Protein AF-A0A7S0C0P1-F1 (afdb_monomer_lite)

Secondary structure (DSSP, 8-state):
--HHHHHHHHHHHHHH-GGGSHHHHHHHHHHHT-HHHHHHHHHHHHHHHHHHHSS--SHHHHHHHHHHHHHHHHHHHH----------------PPPPSS-HHHHHHHHHHHHHHHHHHTT-HHHHHHHHHHHHHHH-S------S-TT--------TT-HHHHHHHHHHHHHHHTT-HHHHHHHHHHHHHHHTTS-S-SGGGGHHHHHHHHTT-S--S-----------------HHHHHHHHHHHHHHTS-HHHHHHHHHHTT--S-S-HHHHHHHHHHHHHHHHHHTT-

Structure (mmCIF, N/CA/C/O backbone):
data_AF-A0A7S0C0P1-F1
#
_entry.id   AF-A0A7S0C0P1-F1
#
loop_
_atom_site.group_PDB
_atom_site.id
_atom_site.type_symbol
_atom_site.label_atom_id
_atom_site.label_alt_id
_atom_site.label_comp_id
_atom_site.label_asym_id
_atom_site.label_entity_id
_atom_site.label_seq_id
_atom_site.pdbx_PDB_ins_code
_atom_site.Cartn_x
_atom_site.Cartn_y
_atom_site.Cartn_z
_atom_site.occupancy
_atom_site.B_iso_or_equiv
_atom_site.auth_seq_id
_atom_site.auth_comp_id
_atom_site.auth_asym_id
_atom_site.auth_atom_id
_atom_site.pdbx_PDB_model_num
ATOM 1 N N . MET A 1 1 ? -0.011 -8.291 -20.572 1.00 55.69 1 MET A N 1
ATOM 2 C CA . MET A 1 1 ? 0.508 -9.605 -20.145 1.00 55.69 1 MET A CA 1
ATOM 3 C C . MET A 1 1 ? -0.587 -10.267 -19.335 1.00 55.69 1 MET A C 1
ATOM 5 O O . MET A 1 1 ? -1.176 -9.580 -18.507 1.00 55.69 1 MET A O 1
ATOM 9 N N . ASP A 1 2 ? -0.927 -11.518 -19.630 1.00 79.38 2 ASP A N 1
ATOM 10 C CA . ASP A 1 2 ? -1.915 -12.266 -18.847 1.00 79.38 2 ASP A CA 1
ATOM 11 C C . ASP A 1 2 ? -1.316 -12.607 -17.471 1.00 79.38 2 ASP A C 1
ATOM 13 O O . ASP A 1 2 ? -0.152 -12.999 -17.372 1.00 79.38 2 ASP A O 1
ATOM 17 N N . ILE A 1 3 ? -2.087 -12.436 -16.396 1.00 77.56 3 ILE A N 1
ATOM 18 C CA . ILE A 1 3 ? -1.641 -12.751 -15.034 1.00 77.56 3 ILE A CA 1
ATOM 19 C C . ILE A 1 3 ? -1.367 -14.248 -14.854 1.00 77.56 3 ILE A C 1
ATOM 21 O O . ILE A 1 3 ? -0.523 -14.632 -14.042 1.00 77.56 3 ILE A O 1
ATOM 25 N N . VAL A 1 4 ? -2.053 -15.095 -15.627 1.00 79.75 4 VAL A N 1
ATOM 26 C CA . VAL A 1 4 ? -1.831 -16.545 -15.627 1.00 79.75 4 VAL A CA 1
ATOM 27 C C . VAL A 1 4 ? -0.454 -16.865 -16.203 1.00 79.75 4 VAL A C 1
ATOM 29 O O . VAL A 1 4 ? 0.337 -17.545 -15.552 1.00 79.75 4 VAL A O 1
ATOM 32 N N . GLU A 1 5 ? -0.130 -16.296 -17.365 1.00 80.62 5 GLU A N 1
ATOM 33 C CA . GLU A 1 5 ? 1.179 -16.438 -18.009 1.00 80.62 5 GLU A CA 1
ATOM 34 C C . GLU A 1 5 ? 2.306 -15.882 -17.124 1.00 80.62 5 GLU A C 1
ATOM 36 O O . GLU A 1 5 ? 3.348 -16.518 -16.964 1.00 80.62 5 GLU A O 1
ATOM 41 N N . ALA A 1 6 ? 2.079 -14.733 -16.474 1.00 75.62 6 ALA A N 1
ATOM 42 C CA . ALA A 1 6 ? 3.027 -14.180 -15.512 1.00 75.62 6 ALA A CA 1
ATOM 43 C C . ALA A 1 6 ? 3.275 -15.150 -14.345 1.00 75.62 6 ALA A C 1
ATOM 45 O O . ALA A 1 6 ? 4.423 -15.388 -13.983 1.00 75.62 6 ALA A O 1
ATOM 46 N N . ASN A 1 7 ? 2.228 -15.760 -13.784 1.00 78.56 7 ASN A N 1
ATOM 47 C CA . ASN A 1 7 ? 2.353 -16.735 -12.700 1.00 78.56 7 ASN A CA 1
ATOM 48 C C . ASN A 1 7 ? 3.118 -18.001 -13.122 1.00 78.56 7 ASN A C 1
ATOM 50 O O . ASN A 1 7 ? 3.922 -18.510 -12.343 1.00 78.56 7 ASN A O 1
ATOM 54 N N . GLU A 1 8 ? 2.911 -18.498 -14.343 1.00 83.50 8 GLU A N 1
ATOM 55 C CA . GLU A 1 8 ? 3.675 -19.632 -14.882 1.00 83.50 8 GLU A CA 1
ATOM 56 C C . GLU A 1 8 ? 5.155 -19.279 -15.077 1.00 83.50 8 GLU A C 1
ATOM 58 O O . GLU A 1 8 ? 6.035 -20.017 -14.624 1.00 83.50 8 GLU A O 1
ATOM 63 N N . ALA A 1 9 ? 5.440 -18.118 -15.673 1.00 79.44 9 ALA A N 1
ATOM 64 C CA . ALA A 1 9 ? 6.801 -17.625 -15.853 1.00 79.44 9 ALA A CA 1
ATOM 65 C C . ALA A 1 9 ? 7.510 -17.415 -14.505 1.00 79.44 9 ALA A C 1
ATOM 67 O O . ALA A 1 9 ? 8.649 -17.857 -14.326 1.00 79.44 9 ALA A O 1
ATOM 68 N N . PHE A 1 10 ? 6.823 -16.816 -13.526 1.00 75.69 10 PHE A N 1
ATOM 69 C CA . PHE A 1 10 ? 7.342 -16.672 -12.169 1.00 75.69 10 PHE A CA 1
ATOM 70 C C . PHE A 1 10 ? 7.544 -18.021 -11.490 1.00 75.69 10 PHE A C 1
ATOM 72 O O . PHE A 1 10 ? 8.544 -18.177 -10.807 1.00 75.69 10 PHE A O 1
ATOM 79 N N . GLY A 1 11 ? 6.685 -19.017 -11.718 1.00 76.94 11 GLY A N 1
ATOM 80 C CA . GLY A 1 11 ? 6.895 -20.374 -11.208 1.00 76.94 11 GLY A CA 1
ATOM 81 C C . GLY A 1 11 ? 8.213 -20.992 -11.691 1.00 76.94 11 GLY A C 1
ATOM 82 O O . GLY A 1 11 ? 8.936 -21.600 -10.902 1.00 76.94 11 GLY A O 1
ATOM 83 N N . ILE A 1 12 ? 8.568 -20.781 -12.963 1.00 80.94 12 ILE A N 1
ATOM 84 C CA . ILE A 1 12 ? 9.837 -21.252 -13.541 1.00 80.94 12 ILE A CA 1
ATOM 85 C C . ILE A 1 12 ? 11.026 -20.500 -12.934 1.00 80.94 12 ILE A C 1
ATOM 87 O O . ILE A 1 12 ? 12.002 -21.122 -12.519 1.00 80.94 12 ILE A O 1
ATOM 91 N N . VAL A 1 13 ? 10.953 -19.168 -12.858 1.00 78.88 13 VAL A N 1
ATOM 92 C CA . VAL A 1 13 ? 12.035 -18.332 -12.307 1.00 78.88 13 VAL A CA 1
ATOM 93 C C . VAL A 1 13 ? 12.228 -18.592 -10.808 1.00 78.88 13 VAL A C 1
ATOM 95 O O . VAL A 1 13 ? 13.357 -18.738 -10.340 1.00 78.88 13 VAL A O 1
ATOM 98 N N . TYR A 1 14 ? 11.130 -18.733 -10.069 1.00 74.19 14 TYR A N 1
ATOM 99 C CA . TYR A 1 14 ? 11.116 -19.083 -8.653 1.00 74.19 14 TYR A CA 1
ATOM 100 C C . TYR A 1 14 ? 11.758 -20.449 -8.404 1.00 74.19 14 TYR A C 1
ATOM 102 O O . TYR A 1 14 ? 12.521 -20.601 -7.459 1.00 74.19 14 TYR A O 1
ATOM 110 N N . ALA A 1 15 ? 11.537 -21.433 -9.280 1.00 78.88 15 ALA A N 1
ATOM 111 C CA . ALA A 1 15 ? 12.194 -22.735 -9.168 1.00 78.88 15 ALA A CA 1
ATOM 112 C C . ALA A 1 15 ? 13.726 -22.668 -9.338 1.00 78.88 15 ALA A C 1
ATOM 114 O O . ALA A 1 15 ? 14.424 -23.568 -8.874 1.00 78.88 15 ALA A O 1
ATOM 115 N N . LEU A 1 16 ? 14.261 -21.626 -9.989 1.00 84.19 16 LEU A N 1
ATOM 116 C CA . LEU A 1 16 ? 15.707 -21.449 -10.161 1.00 84.19 16 LEU A CA 1
ATOM 117 C C . LEU A 1 16 ? 16.371 -20.840 -8.924 1.00 84.19 16 LEU A C 1
ATOM 119 O O . LEU A 1 16 ? 17.457 -21.279 -8.545 1.00 84.19 16 LEU A O 1
ATOM 123 N N . LYS A 1 17 ? 15.752 -19.807 -8.343 1.00 83.44 17 LYS A N 1
ATOM 124 C CA . LYS A 1 17 ? 16.249 -19.079 -7.165 1.00 83.44 17 LYS A CA 1
ATOM 125 C C . LYS A 1 17 ? 15.074 -18.567 -6.334 1.00 83.44 17 LYS A C 1
ATOM 127 O O . LYS A 1 17 ? 14.710 -17.392 -6.468 1.00 83.44 17 LYS A O 1
ATOM 132 N N . PRO A 1 18 ? 14.456 -19.432 -5.516 1.00 77.56 18 PRO A N 1
ATOM 133 C CA . PRO A 1 18 ? 13.236 -19.082 -4.806 1.00 77.56 18 PRO A CA 1
ATOM 134 C C . PRO A 1 18 ? 13.455 -17.867 -3.910 1.00 77.56 18 PRO A C 1
ATOM 136 O O . PRO A 1 18 ? 12.650 -16.947 -3.936 1.00 77.56 18 PRO A O 1
ATOM 139 N N . GLU A 1 19 ? 14.602 -17.788 -3.239 1.00 80.38 19 GLU A N 1
ATOM 140 C CA . GLU A 1 19 ? 14.974 -16.715 -2.318 1.00 80.38 19 GLU A CA 1
ATOM 141 C C . GLU A 1 19 ? 15.081 -15.307 -2.930 1.00 80.38 19 GLU A C 1
ATOM 143 O O . GLU A 1 19 ? 15.052 -14.332 -2.188 1.00 80.38 19 GLU A O 1
ATOM 148 N N . VAL A 1 20 ? 15.221 -15.166 -4.253 1.00 82.50 20 VAL A N 1
ATOM 149 C CA . VAL A 1 20 ? 15.408 -13.846 -4.893 1.00 82.50 20 VAL A CA 1
ATOM 150 C C . VAL A 1 20 ? 14.078 -13.200 -5.283 1.00 82.50 20 VAL A C 1
ATOM 152 O O . VAL A 1 20 ? 13.991 -11.976 -5.351 1.00 82.50 20 VAL A O 1
ATOM 155 N N . TYR A 1 21 ? 13.046 -14.009 -5.535 1.00 84.56 21 TYR A N 1
ATOM 156 C CA . TYR A 1 21 ? 11.796 -13.549 -6.150 1.00 84.56 21 TYR A CA 1
ATOM 157 C C . TYR A 1 21 ? 10.563 -13.721 -5.255 1.00 84.56 21 TYR A C 1
ATOM 159 O O . TYR A 1 21 ? 9.431 -13.686 -5.741 1.00 84.56 21 TYR A O 1
ATOM 167 N N . LEU A 1 22 ? 10.767 -13.934 -3.949 1.00 88.62 22 LEU A N 1
ATOM 168 C CA . LEU A 1 22 ? 9.679 -14.171 -2.998 1.00 88.62 22 LEU A CA 1
ATOM 169 C C . LEU A 1 22 ? 8.683 -13.006 -2.965 1.00 88.62 22 LEU A C 1
ATOM 171 O O . LEU A 1 22 ? 7.475 -13.245 -2.970 1.00 88.62 22 LEU A O 1
ATOM 175 N N . TRP A 1 23 ? 9.163 -11.757 -2.973 1.00 88.19 23 TRP A N 1
ATOM 176 C CA . TRP A 1 23 ? 8.275 -10.594 -2.891 1.00 88.19 23 TRP A CA 1
ATOM 177 C C . TRP A 1 23 ? 7.421 -10.418 -4.153 1.00 88.19 23 TRP A C 1
ATOM 179 O O . TRP A 1 23 ? 6.204 -10.270 -4.039 1.00 88.19 23 TRP A O 1
ATOM 189 N N . GLN A 1 24 ? 8.001 -10.538 -5.358 1.00 89.75 24 GLN A N 1
ATOM 190 C CA . GLN A 1 24 ? 7.220 -10.468 -6.600 1.00 89.75 24 GLN A CA 1
ATOM 191 C C . GLN A 1 24 ? 6.236 -11.634 -6.702 1.00 89.75 24 GLN A C 1
ATOM 193 O O . GLN A 1 24 ? 5.105 -11.450 -7.152 1.00 89.75 24 GLN A O 1
ATOM 198 N N . PHE A 1 25 ? 6.629 -12.829 -6.254 1.00 89.94 25 PHE A N 1
ATOM 199 C CA . PHE A 1 25 ? 5.722 -13.971 -6.235 1.00 89.94 25 PHE A CA 1
ATOM 200 C C . PHE A 1 25 ? 4.546 -13.746 -5.271 1.00 89.94 25 PHE A C 1
ATOM 202 O O . PHE A 1 25 ? 3.398 -14.002 -5.635 1.00 89.94 25 PHE A O 1
ATOM 209 N N . GLY A 1 26 ? 4.797 -13.167 -4.092 1.00 92.94 26 GLY A N 1
ATOM 210 C CA . GLY A 1 26 ? 3.751 -12.728 -3.166 1.00 92.94 26 GLY A CA 1
ATOM 211 C C . GLY A 1 26 ? 2.775 -11.721 -3.789 1.00 92.94 26 GLY A C 1
ATOM 212 O O . GLY A 1 26 ? 1.561 -11.880 -3.655 1.00 92.94 26 GLY A O 1
ATOM 213 N N . MET A 1 27 ? 3.275 -10.739 -4.550 1.00 93.12 27 MET A N 1
ATOM 214 C CA . MET A 1 27 ? 2.432 -9.788 -5.293 1.00 93.12 27 MET A CA 1
ATOM 215 C C . MET A 1 27 ? 1.542 -10.474 -6.334 1.00 93.12 27 MET A C 1
ATOM 217 O O . MET A 1 27 ? 0.361 -10.148 -6.463 1.00 93.12 27 MET A O 1
ATOM 221 N N . VAL A 1 28 ? 2.081 -11.444 -7.079 1.00 91.88 28 VAL A N 1
ATOM 222 C CA . VAL A 1 28 ? 1.293 -12.220 -8.049 1.00 91.88 28 VAL A CA 1
ATOM 223 C C . VAL A 1 28 ? 0.164 -12.970 -7.341 1.00 91.88 28 VAL A C 1
ATOM 225 O O . VAL A 1 28 ? -0.977 -12.937 -7.805 1.00 91.88 28 VAL A O 1
ATOM 228 N N . LEU A 1 29 ? 0.445 -13.594 -6.194 1.00 93.00 29 LEU A N 1
ATOM 229 C CA . LEU A 1 29 ? -0.573 -14.279 -5.392 1.00 93.00 29 LEU A CA 1
ATOM 230 C C . LEU A 1 29 ? -1.654 -13.317 -4.879 1.00 93.00 29 LEU A C 1
ATOM 232 O O . LEU A 1 29 ? -2.838 -13.657 -4.949 1.00 93.00 29 LEU A O 1
ATOM 236 N N . TYR A 1 30 ? -1.279 -12.099 -4.465 1.00 95.31 30 TYR A N 1
ATOM 237 C CA . TYR A 1 30 ? -2.238 -11.043 -4.118 1.00 95.31 30 TYR A CA 1
ATOM 238 C C . TYR A 1 30 ? -3.192 -10.754 -5.284 1.00 95.31 30 TYR A C 1
ATOM 240 O O . TYR A 1 30 ? -4.415 -10.800 -5.129 1.00 95.31 30 TYR A O 1
ATOM 248 N N . TYR A 1 31 ? -2.662 -10.516 -6.482 1.00 93.81 31 TYR A N 1
ATOM 249 C CA . TYR A 1 31 ? -3.491 -10.205 -7.645 1.00 93.81 31 TYR A CA 1
ATOM 250 C C . TYR A 1 31 ? -4.342 -11.388 -8.132 1.00 93.81 31 TYR A C 1
ATOM 252 O O . TYR A 1 31 ? -5.433 -11.176 -8.661 1.00 93.81 31 TYR A O 1
ATOM 260 N N . ARG A 1 32 ? -3.907 -12.632 -7.894 1.00 92.31 32 ARG A N 1
ATOM 261 C CA . ARG A 1 32 ? -4.705 -13.849 -8.143 1.00 92.31 32 ARG A CA 1
ATOM 262 C C . ARG A 1 32 ? -5.764 -14.113 -7.067 1.00 92.31 32 ARG A C 1
ATOM 264 O O . ARG A 1 32 ? -6.594 -15.004 -7.231 1.00 92.31 32 ARG A O 1
ATOM 271 N N . GLY A 1 33 ? -5.760 -13.343 -5.979 1.00 93.81 33 GLY A N 1
ATOM 272 C CA . GLY A 1 33 ? -6.681 -13.516 -4.861 1.00 93.81 33 GLY A CA 1
ATOM 273 C C . GLY A 1 33 ? -6.370 -14.719 -3.965 1.00 93.81 33 GLY A C 1
ATOM 274 O O . GLY A 1 33 ? -7.254 -15.118 -3.201 1.00 93.81 33 GLY A O 1
ATOM 275 N N . GLU A 1 34 ? -5.156 -15.278 -4.058 1.00 95.75 34 GLU A N 1
ATOM 276 C CA . GLU A 1 34 ? -4.597 -16.331 -3.192 1.00 95.75 34 GLU A CA 1
ATOM 277 C C . GLU A 1 34 ? -3.916 -15.685 -1.964 1.00 95.75 34 GLU A C 1
ATOM 279 O O . GLU A 1 34 ? -2.707 -15.809 -1.759 1.00 95.75 34 GLU A O 1
ATOM 284 N N . TYR A 1 35 ? -4.677 -14.924 -1.172 1.00 96.81 35 TYR A N 1
ATOM 285 C CA . TYR A 1 35 ? -4.125 -14.031 -0.146 1.00 96.81 35 TYR A CA 1
ATOM 286 C C . TYR A 1 35 ? -3.419 -14.764 1.000 1.00 96.81 35 TYR A C 1
ATOM 288 O O . TYR A 1 35 ? -2.360 -14.314 1.429 1.00 96.81 35 TYR A O 1
ATOM 296 N N . GLU A 1 36 ? -3.953 -15.894 1.470 1.00 96.94 36 GLU A N 1
ATOM 297 C CA . GLU A 1 36 ? -3.367 -16.686 2.560 1.00 96.94 36 GLU A CA 1
ATOM 298 C C . GLU A 1 36 ? -1.964 -17.173 2.190 1.00 96.94 36 GLU A C 1
ATOM 300 O O . GLU A 1 36 ? -1.002 -16.981 2.932 1.00 96.94 36 GLU A O 1
ATOM 305 N N . ARG A 1 37 ? -1.835 -17.742 0.987 1.00 95.69 37 ARG A N 1
ATOM 306 C CA . ARG A 1 37 ? -0.553 -18.206 0.456 1.00 95.69 37 ARG A CA 1
ATOM 307 C C . ARG A 1 37 ? 0.398 -17.039 0.198 1.00 95.69 37 ARG A C 1
ATOM 309 O O . ARG A 1 37 ? 1.592 -17.152 0.458 1.00 95.69 37 ARG A O 1
ATOM 316 N N . GLY A 1 38 ? -0.125 -15.916 -0.299 1.00 95.50 38 GLY A N 1
ATOM 317 C CA . GLY A 1 38 ? 0.647 -14.687 -0.472 1.00 95.50 38 GLY A CA 1
ATOM 318 C C . GLY A 1 38 ? 1.266 -14.215 0.844 1.00 95.50 38 GLY A C 1
ATOM 319 O O . GLY A 1 38 ? 2.458 -13.924 0.882 1.00 95.50 38 GLY A O 1
ATOM 320 N N . MET A 1 39 ? 0.487 -14.202 1.931 1.00 96.62 39 MET A N 1
ATOM 321 C CA . MET A 1 39 ? 0.976 -13.823 3.259 1.00 96.62 39 MET A CA 1
ATOM 322 C C . MET A 1 39 ? 2.103 -14.717 3.756 1.00 96.62 39 MET A C 1
ATOM 324 O O . MET A 1 39 ? 3.101 -14.186 4.223 1.00 96.62 39 MET A O 1
ATOM 328 N N . GLU A 1 40 ? 1.959 -16.041 3.659 1.00 95.62 40 GLU A N 1
ATOM 329 C CA . GLU A 1 40 ? 2.980 -16.986 4.134 1.00 95.62 40 GLU A CA 1
ATOM 330 C C . GLU A 1 40 ? 4.337 -16.724 3.462 1.00 95.62 40 GLU A C 1
ATOM 332 O O . GLU A 1 40 ? 5.376 -16.650 4.120 1.00 95.62 40 GLU A O 1
ATOM 337 N N . ILE A 1 41 ? 4.317 -16.506 2.145 1.00 94.06 41 ILE A N 1
ATOM 338 C CA . ILE A 1 41 ? 5.520 -16.230 1.355 1.00 94.06 41 ILE A CA 1
ATOM 339 C C . ILE A 1 41 ? 6.128 -14.876 1.720 1.00 94.06 41 ILE A C 1
ATOM 341 O O . ILE A 1 41 ? 7.342 -14.777 1.909 1.00 94.06 41 ILE A O 1
ATOM 345 N N . LEU A 1 42 ? 5.297 -13.840 1.837 1.00 95.62 42 LEU A N 1
ATOM 346 C CA . LEU A 1 42 ? 5.745 -12.490 2.176 1.00 95.62 42 LEU A CA 1
ATOM 347 C C . LEU A 1 42 ? 6.279 -12.414 3.608 1.00 95.62 42 LEU A C 1
ATOM 349 O O . LEU A 1 42 ? 7.288 -11.757 3.845 1.00 95.62 42 LEU A O 1
ATOM 353 N N . GLU A 1 43 ? 5.667 -13.125 4.553 1.00 95.25 43 GLU A N 1
ATOM 354 C CA . GLU A 1 43 ? 6.154 -13.216 5.927 1.00 95.25 43 GLU A CA 1
ATOM 355 C C . GLU A 1 43 ? 7.509 -13.931 5.993 1.00 95.25 43 GLU A C 1
ATOM 357 O O . GLU A 1 43 ? 8.425 -13.450 6.662 1.00 95.25 43 GLU A O 1
ATOM 362 N N . GLY A 1 44 ? 7.659 -15.055 5.284 1.00 92.81 44 GLY A N 1
ATOM 363 C CA . GLY A 1 44 ? 8.938 -15.758 5.188 1.00 92.81 44 GLY A CA 1
ATOM 364 C C . GLY A 1 44 ? 10.035 -14.874 4.594 1.00 92.81 44 GLY A C 1
ATOM 365 O O . GLY A 1 44 ? 11.138 -14.811 5.135 1.00 92.81 44 GLY A O 1
ATOM 366 N N . ASN A 1 45 ? 9.718 -14.131 3.530 1.00 93.06 45 ASN A N 1
ATOM 367 C CA . ASN A 1 45 ? 10.662 -13.206 2.911 1.00 93.06 45 ASN A CA 1
ATOM 368 C C . ASN A 1 45 ? 11.037 -12.040 3.835 1.00 93.06 45 ASN A C 1
ATOM 370 O O . ASN A 1 45 ? 12.214 -11.708 3.950 1.00 93.06 45 ASN A O 1
ATOM 374 N N . ALA A 1 46 ? 10.056 -11.465 4.540 1.00 93.19 46 ALA A N 1
ATOM 375 C CA . ALA A 1 46 ? 10.298 -10.399 5.505 1.00 93.19 46 ALA A CA 1
ATOM 376 C C . ALA A 1 46 ? 11.271 -10.854 6.601 1.00 93.19 46 ALA A C 1
ATOM 378 O O . ALA A 1 46 ? 12.214 -10.132 6.902 1.00 93.19 46 ALA A O 1
ATOM 379 N N . LYS A 1 47 ? 11.102 -12.073 7.136 1.00 93.06 47 LYS A N 1
ATOM 380 C CA . LYS A 1 47 ? 12.017 -12.648 8.138 1.00 93.06 47 LYS A CA 1
ATOM 381 C C . LYS A 1 47 ? 13.438 -12.812 7.593 1.00 93.06 47 LYS A C 1
ATOM 383 O O . LYS A 1 47 ? 14.389 -12.423 8.259 1.00 93.06 47 LYS A O 1
ATOM 388 N N . ILE A 1 48 ? 13.591 -13.325 6.369 1.00 90.56 48 ILE A N 1
ATOM 389 C CA . ILE A 1 48 ? 14.909 -13.475 5.723 1.00 90.56 48 ILE A CA 1
ATOM 390 C C . ILE A 1 48 ? 15.592 -12.112 5.534 1.00 90.56 48 ILE A C 1
ATOM 392 O O . ILE A 1 48 ? 16.797 -11.988 5.767 1.00 90.56 48 ILE A O 1
ATOM 396 N N . TYR A 1 49 ? 14.840 -11.092 5.109 1.00 89.31 49 TYR A N 1
ATOM 397 C CA . TYR A 1 49 ? 15.347 -9.726 4.981 1.00 89.31 49 TYR A CA 1
ATOM 398 C C . TYR A 1 49 ? 15.780 -9.171 6.345 1.00 89.31 49 TYR A C 1
ATOM 400 O O . TYR A 1 49 ? 16.912 -8.712 6.495 1.00 89.31 49 TYR A O 1
ATOM 408 N N . GLU A 1 50 ? 14.907 -9.282 7.347 1.00 91.56 50 GLU A N 1
ATOM 409 C CA . GLU A 1 50 ? 15.122 -8.819 8.722 1.00 91.56 50 GLU A CA 1
ATOM 410 C C . GLU A 1 50 ? 16.368 -9.450 9.353 1.00 91.56 50 GLU A C 1
ATOM 412 O O . GLU A 1 50 ? 17.209 -8.749 9.912 1.00 91.56 50 GLU A O 1
ATOM 417 N N . GLU A 1 51 ? 16.548 -10.761 9.199 1.00 91.56 51 GLU A N 1
ATOM 418 C CA . GLU A 1 51 ? 17.733 -11.475 9.683 1.00 91.56 51 GLU A CA 1
ATOM 419 C C . GLU A 1 51 ? 19.018 -11.043 8.966 1.00 91.56 51 GLU A C 1
ATOM 421 O O . GLU A 1 51 ? 20.085 -10.982 9.581 1.00 91.56 51 GLU A O 1
ATOM 426 N N . ARG A 1 52 ? 18.939 -10.759 7.660 1.00 89.25 52 ARG A N 1
ATOM 427 C CA . ARG A 1 52 ? 20.108 -10.405 6.846 1.00 89.25 52 ARG A CA 1
ATOM 428 C C . ARG A 1 52 ? 20.578 -8.974 7.085 1.00 89.25 52 ARG A C 1
ATOM 430 O O . ARG A 1 52 ? 21.787 -8.746 7.107 1.00 89.25 52 ARG A O 1
ATOM 437 N N . PHE A 1 53 ? 19.650 -8.030 7.189 1.00 85.62 53 PHE A N 1
ATOM 438 C CA . PHE A 1 53 ? 19.962 -6.601 7.227 1.00 85.62 53 PHE A CA 1
ATOM 439 C C . PHE A 1 53 ? 19.808 -5.988 8.621 1.00 85.62 53 PHE A C 1
ATOM 441 O O . PHE A 1 53 ? 20.333 -4.906 8.858 1.00 85.62 53 PHE A O 1
ATOM 448 N N . GLY A 1 54 ? 19.144 -6.676 9.556 1.00 85.62 54 GLY A N 1
ATOM 449 C CA . GLY A 1 54 ? 18.846 -6.135 10.884 1.00 85.62 54 GLY A CA 1
ATOM 450 C C . GLY A 1 54 ? 17.809 -5.009 10.864 1.00 85.62 54 GLY A C 1
ATOM 451 O O . GLY A 1 54 ? 17.645 -4.324 11.868 1.00 85.62 54 GLY A O 1
ATOM 452 N N . GLU A 1 55 ? 17.126 -4.825 9.733 1.00 83.56 55 GLU A N 1
ATOM 453 C CA . GLU A 1 55 ? 16.117 -3.795 9.498 1.00 83.56 55 GLU A CA 1
ATOM 454 C C . GLU A 1 55 ? 14.768 -4.446 9.219 1.00 83.56 55 GLU A C 1
ATOM 456 O O . GLU A 1 55 ? 14.697 -5.523 8.622 1.00 83.56 55 GLU A O 1
ATOM 461 N N . ARG A 1 56 ? 13.673 -3.784 9.597 1.00 80.06 56 ARG A N 1
ATOM 462 C CA . ARG A 1 56 ? 12.335 -4.327 9.339 1.00 80.06 56 ARG A CA 1
ATOM 463 C C . ARG A 1 56 ? 12.036 -4.371 7.835 1.00 80.06 56 ARG A C 1
ATOM 465 O O . ARG A 1 56 ? 12.021 -3.326 7.184 1.00 80.06 56 ARG A O 1
ATOM 472 N N . GLY A 1 57 ? 11.714 -5.558 7.305 1.00 77.94 57 GLY A N 1
ATOM 473 C CA . GLY A 1 57 ? 11.311 -5.743 5.906 1.00 77.94 57 GLY A CA 1
ATOM 474 C C . GLY A 1 57 ? 10.136 -4.825 5.588 1.00 77.94 57 GLY A C 1
ATOM 475 O O . GLY A 1 57 ? 9.139 -4.818 6.309 1.00 77.94 57 GLY A O 1
ATOM 476 N N . SER A 1 58 ? 10.273 -3.959 4.592 1.00 83.81 58 SER A N 1
ATOM 477 C CA . SER A 1 58 ? 9.343 -2.842 4.427 1.00 83.81 58 SER A CA 1
ATOM 478 C C . SER A 1 58 ? 8.274 -3.157 3.387 1.00 83.81 58 SER A C 1
ATOM 480 O O . SER A 1 58 ? 7.090 -3.214 3.719 1.00 83.81 58 SER A O 1
ATOM 482 N N . GLU A 1 59 ? 8.685 -3.467 2.163 1.00 90.75 59 GLU A N 1
ATOM 483 C CA . GLU A 1 59 ? 7.783 -3.796 1.059 1.00 90.75 59 GLU A CA 1
ATOM 484 C C . GLU A 1 59 ? 7.054 -5.125 1.290 1.00 90.75 59 GLU A C 1
ATOM 486 O O . GLU A 1 59 ? 5.841 -5.209 1.090 1.00 90.75 59 GLU A O 1
ATOM 491 N N . GLU A 1 60 ? 7.747 -6.148 1.797 1.00 93.56 60 GLU A N 1
ATOM 492 C CA . GLU A 1 60 ? 7.149 -7.447 2.112 1.00 93.56 60 GLU A CA 1
ATOM 493 C C . GLU A 1 60 ? 6.022 -7.318 3.135 1.00 93.56 60 GLU A C 1
ATOM 495 O O . GLU A 1 60 ? 4.965 -7.932 2.983 1.00 93.56 60 GLU A O 1
ATOM 500 N N . ARG A 1 61 ? 6.232 -6.496 4.172 1.00 95.00 61 ARG A N 1
ATOM 501 C CA . ARG A 1 61 ? 5.239 -6.275 5.227 1.00 95.00 61 ARG A CA 1
ATOM 502 C C . ARG A 1 61 ? 4.034 -5.501 4.702 1.00 95.00 61 ARG A C 1
ATOM 504 O O . ARG A 1 61 ? 2.916 -5.889 5.023 1.00 95.00 61 ARG A O 1
ATOM 511 N N . ILE A 1 62 ? 4.242 -4.491 3.849 1.00 96.56 62 ILE A N 1
ATOM 512 C CA . ILE A 1 62 ? 3.149 -3.750 3.194 1.00 96.56 62 ILE A CA 1
ATOM 513 C C . ILE A 1 62 ? 2.246 -4.711 2.412 1.00 96.56 62 ILE A C 1
ATOM 515 O O . ILE A 1 62 ? 1.031 -4.716 2.602 1.00 96.56 62 ILE A O 1
ATOM 519 N N . TRP A 1 63 ? 2.825 -5.567 1.568 1.00 96.94 63 TRP A N 1
ATOM 520 C CA . TRP A 1 63 ? 2.045 -6.527 0.785 1.00 96.94 63 TRP A CA 1
ATOM 521 C C . TRP A 1 63 ? 1.397 -7.615 1.644 1.00 96.94 63 TRP A C 1
ATOM 523 O O . TRP A 1 63 ? 0.267 -8.022 1.373 1.00 96.94 63 TRP A O 1
ATOM 533 N N . MET A 1 64 ? 2.080 -8.077 2.693 1.00 97.00 64 MET A N 1
ATOM 534 C CA . MET A 1 64 ? 1.526 -9.044 3.640 1.00 97.00 64 MET A CA 1
ATOM 535 C C . MET A 1 64 ? 0.287 -8.461 4.335 1.00 97.00 64 MET A C 1
ATOM 537 O O . MET A 1 64 ? -0.748 -9.125 4.401 1.00 97.00 64 MET A O 1
ATOM 541 N N . ASP A 1 65 ? 0.359 -7.213 4.801 1.00 97.88 65 ASP A N 1
ATOM 542 C CA . ASP A 1 65 ? -0.771 -6.524 5.423 1.00 97.88 65 ASP A CA 1
ATOM 543 C C . ASP A 1 65 ? -1.886 -6.221 4.408 1.00 97.88 65 ASP A C 1
ATOM 545 O O . ASP A 1 65 ? -3.062 -6.371 4.734 1.00 97.88 65 ASP A O 1
ATOM 549 N N . ALA A 1 66 ? -1.559 -5.919 3.146 1.00 98.00 66 ALA A N 1
ATOM 550 C CA . ALA A 1 66 ? -2.555 -5.809 2.077 1.00 98.00 66 ALA A CA 1
ATOM 551 C C . ALA A 1 66 ? -3.345 -7.119 1.884 1.00 98.00 66 ALA A C 1
ATOM 553 O O . ALA A 1 66 ? -4.576 -7.096 1.786 1.00 98.00 66 ALA A O 1
ATOM 554 N N . CYS A 1 67 ? -2.664 -8.272 1.880 1.00 98.06 67 CYS A N 1
ATOM 555 C CA . CYS A 1 67 ? -3.322 -9.581 1.860 1.00 98.06 67 CYS A CA 1
ATOM 556 C C . CYS A 1 67 ? -4.224 -9.782 3.091 1.00 98.06 67 CYS A C 1
ATOM 558 O O . CYS A 1 67 ? -5.370 -10.212 2.936 1.00 98.06 67 CYS A O 1
ATOM 560 N N . ARG A 1 68 ? -3.749 -9.434 4.298 1.00 97.81 68 ARG A N 1
ATOM 561 C CA . ARG A 1 68 ? -4.541 -9.528 5.542 1.00 97.81 68 ARG A CA 1
ATOM 562 C C . ARG A 1 68 ? -5.822 -8.705 5.468 1.00 97.81 68 ARG A C 1
ATOM 564 O O . ARG A 1 68 ? -6.889 -9.215 5.804 1.00 97.81 68 ARG A O 1
ATOM 571 N N . LEU A 1 69 ? -5.737 -7.462 4.995 1.00 97.75 69 LEU A N 1
ATOM 572 C CA . LEU A 1 69 ? -6.898 -6.584 4.832 1.00 97.75 69 LEU A CA 1
ATOM 573 C C . LEU A 1 69 ? -7.917 -7.172 3.848 1.00 97.75 69 LEU A C 1
ATOM 575 O O . LEU A 1 69 ? -9.108 -7.219 4.156 1.00 97.75 69 LEU A O 1
ATOM 579 N N . LYS A 1 70 ? -7.467 -7.720 2.711 1.00 96.75 70 LYS A N 1
ATOM 580 C CA . LYS A 1 70 ? -8.360 -8.395 1.754 1.00 96.75 70 LYS A CA 1
ATOM 581 C C . LYS A 1 70 ? -9.034 -9.637 2.344 1.00 96.75 70 LYS A C 1
ATOM 583 O O . LYS A 1 70 ? -10.200 -9.895 2.034 1.00 9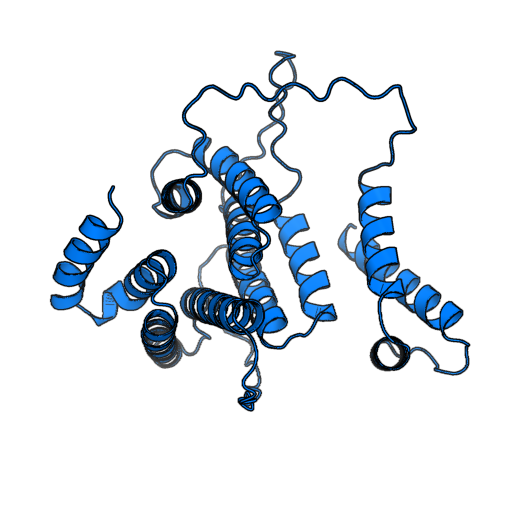6.75 70 LYS A O 1
ATOM 588 N N . LEU A 1 71 ? -8.336 -10.401 3.185 1.00 96.25 71 LEU A N 1
ATOM 589 C CA . LEU A 1 71 ? -8.924 -11.538 3.897 1.00 96.25 71 LEU A CA 1
ATOM 590 C C . LEU A 1 71 ? -9.988 -11.096 4.897 1.00 96.25 71 LEU A C 1
ATOM 592 O O . LEU A 1 71 ? -11.104 -11.613 4.839 1.00 96.25 71 LEU A O 1
ATOM 596 N N . LYS A 1 72 ? -9.686 -10.094 5.733 1.00 95.38 72 LYS A N 1
ATOM 597 C CA . LYS A 1 72 ? -10.667 -9.482 6.643 1.00 95.38 72 LYS A CA 1
ATOM 598 C C . LYS A 1 72 ? -11.900 -8.993 5.876 1.00 95.38 72 LYS A C 1
ATOM 600 O O . LYS A 1 72 ? -13.028 -9.298 6.251 1.00 95.38 72 LYS A O 1
ATOM 605 N N . LEU A 1 73 ? -11.703 -8.310 4.746 1.00 93.81 73 LEU A N 1
ATOM 606 C CA . LEU A 1 73 ? -12.795 -7.832 3.895 1.00 93.81 73 LEU A CA 1
ATOM 607 C C . LEU A 1 73 ? -13.666 -8.981 3.359 1.00 93.81 73 LEU A C 1
ATOM 609 O O . LEU A 1 73 ? -14.895 -8.889 3.396 1.00 93.81 73 LEU A O 1
ATOM 613 N N . ARG A 1 74 ? -13.055 -10.078 2.883 1.00 92.50 74 ARG A N 1
ATOM 614 C CA . ARG A 1 74 ? -13.786 -11.278 2.430 1.00 92.50 74 ARG A CA 1
ATOM 615 C C . ARG A 1 74 ? -14.597 -11.908 3.561 1.00 92.50 74 ARG A C 1
ATOM 617 O O . ARG A 1 74 ? -15.759 -12.242 3.345 1.00 92.50 74 ARG A O 1
ATOM 624 N N . GLN A 1 75 ? -14.011 -12.035 4.751 1.00 92.00 75 GLN A N 1
ATOM 625 C CA . GLN A 1 75 ? -14.688 -12.572 5.937 1.00 92.00 75 GLN A CA 1
ATOM 626 C C . GLN A 1 75 ? -15.885 -11.700 6.342 1.00 92.00 75 GLN A C 1
ATOM 628 O O . GLN A 1 75 ? -16.973 -12.218 6.594 1.00 92.00 75 GLN A O 1
ATOM 633 N N . ASN A 1 76 ? -15.722 -10.375 6.305 1.00 87.69 76 ASN A N 1
ATOM 634 C CA . ASN A 1 76 ? -16.784 -9.422 6.628 1.00 87.69 76 ASN A CA 1
ATOM 635 C C . ASN A 1 76 ? -17.920 -9.429 5.591 1.00 87.69 76 ASN A C 1
ATOM 637 O O . ASN A 1 76 ? -19.089 -9.341 5.959 1.00 87.69 76 ASN A O 1
ATOM 641 N N . THR A 1 77 ? -17.598 -9.589 4.304 1.00 85.38 77 THR A N 1
ATOM 642 C CA . THR A 1 77 ? -18.592 -9.638 3.212 1.00 85.38 77 THR A CA 1
ATOM 643 C C . THR A 1 77 ? -19.319 -10.993 3.140 1.00 85.38 77 THR A C 1
ATOM 645 O O . THR A 1 77 ? -20.419 -11.078 2.600 1.00 85.38 77 THR A O 1
ATOM 648 N N . GLY A 1 78 ? -18.717 -12.057 3.687 1.00 72.62 78 GLY A N 1
ATOM 649 C CA . GLY A 1 78 ? -19.198 -13.443 3.615 1.00 72.62 78 GLY A CA 1
ATOM 650 C C . GLY A 1 78 ? -19.903 -14.001 4.861 1.00 72.62 78 GLY A C 1
ATOM 651 O O . GLY A 1 78 ? -20.368 -15.133 4.791 1.00 72.62 78 GLY A O 1
ATOM 652 N N . GLN A 1 79 ? -20.042 -13.223 5.945 1.00 52.12 79 GLN A N 1
ATOM 653 C CA . GLN A 1 79 ? -20.738 -13.578 7.199 1.00 52.12 79 GLN A CA 1
ATOM 654 C C . GLN A 1 79 ? -19.958 -14.508 8.174 1.00 52.12 79 GLN A C 1
ATOM 656 O O . GLN A 1 79 ? -19.739 -15.683 7.911 1.00 52.12 79 GLN A O 1
ATOM 661 N N . SER A 1 80 ? -19.610 -13.931 9.339 1.00 55.16 80 SER A N 1
ATOM 662 C CA . SER A 1 80 ? -19.327 -14.484 10.687 1.00 55.16 80 SER A CA 1
ATOM 663 C C . SER A 1 80 ? -18.705 -15.884 10.834 1.00 55.16 80 SER A C 1
ATOM 665 O O . SER A 1 80 ? -19.428 -16.870 10.784 1.00 55.16 80 SER A O 1
ATOM 667 N N . VAL A 1 81 ? -17.424 -15.945 11.234 1.00 41.16 81 VAL A N 1
ATOM 668 C CA . VAL A 1 81 ? -16.976 -16.688 12.434 1.00 41.16 81 VAL A CA 1
ATOM 669 C C . VAL A 1 81 ? -15.763 -15.967 13.028 1.00 41.16 81 VAL A C 1
ATOM 671 O O . VAL A 1 81 ? -14.754 -15.742 12.369 1.00 41.16 81 VAL A O 1
ATOM 674 N N . THR A 1 82 ? -15.907 -15.597 14.294 1.00 46.66 82 THR A N 1
ATOM 675 C CA . THR A 1 82 ? -14.878 -15.126 15.218 1.00 46.66 82 THR A CA 1
ATOM 676 C C . THR A 1 82 ? -13.724 -16.116 15.358 1.00 46.66 82 THR A C 1
ATOM 678 O O . THR A 1 82 ? -13.923 -17.206 15.888 1.00 46.66 82 THR A O 1
ATOM 681 N N . GLU A 1 83 ? -12.518 -15.678 15.018 1.00 43.41 83 GLU A N 1
ATOM 682 C CA . GLU A 1 83 ? -11.293 -16.092 15.702 1.00 43.41 83 GLU A CA 1
ATOM 683 C C . GLU A 1 83 ? -10.365 -14.875 15.766 1.00 43.41 83 GLU A C 1
ATOM 685 O O . GLU A 1 83 ? -9.730 -14.469 14.795 1.00 43.41 83 GLU A O 1
ATOM 690 N N . SER A 1 84 ? -10.382 -14.213 16.920 1.00 40.44 84 SER A N 1
ATOM 691 C CA . SER A 1 84 ? -9.490 -13.113 17.260 1.00 40.44 84 SER A CA 1
ATOM 692 C C . SER A 1 84 ? -8.079 -13.664 17.443 1.00 40.44 84 SER A C 1
ATOM 694 O O . SER A 1 84 ? -7.774 -14.271 18.469 1.00 40.44 84 SER A O 1
ATOM 696 N N . VAL A 1 85 ? -7.232 -13.469 16.434 1.00 43.50 85 VAL A N 1
ATOM 697 C CA . VAL A 1 85 ? -5.792 -13.711 16.537 1.00 43.50 85 VAL A CA 1
ATOM 698 C C . VAL A 1 85 ? -5.191 -12.570 17.354 1.00 43.50 85 VAL A C 1
ATOM 700 O O . VAL A 1 85 ? -5.164 -11.424 16.904 1.00 43.50 85 VAL A O 1
ATOM 703 N N . GLU A 1 86 ? -4.742 -12.877 18.571 1.00 40.00 86 GLU A N 1
ATOM 704 C CA . GLU A 1 86 ? -3.929 -11.967 19.379 1.00 40.00 86 GLU A CA 1
ATOM 705 C C . GLU A 1 86 ? -2.631 -11.660 18.621 1.00 40.00 86 GLU A C 1
ATOM 707 O O . GLU A 1 86 ? -1.753 -12.509 18.471 1.00 40.00 86 GLU A O 1
ATOM 712 N N . SER A 1 87 ? -2.532 -10.437 18.101 1.00 41.56 87 SER A N 1
ATOM 713 C CA . SER A 1 87 ? -1.320 -9.929 17.467 1.00 41.56 87 SER A CA 1
ATOM 714 C C . SER A 1 87 ? -0.361 -9.451 18.557 1.00 41.56 87 SER A C 1
ATOM 716 O O . SER A 1 87 ? -0.591 -8.425 19.201 1.00 41.56 87 SER A O 1
ATOM 718 N N . GLU A 1 88 ? 0.709 -10.212 18.787 1.00 41.12 88 GLU A N 1
ATOM 719 C CA . GLU A 1 88 ? 1.820 -9.814 19.652 1.00 41.12 88 GLU A CA 1
ATOM 720 C C . GLU A 1 88 ? 2.433 -8.502 19.137 1.00 41.12 88 GLU A C 1
ATOM 722 O O . GLU A 1 88 ? 2.942 -8.416 18.017 1.00 41.12 88 GLU A O 1
ATOM 727 N N . ARG A 1 89 ? 2.376 -7.454 19.968 1.00 43.56 89 ARG A N 1
ATOM 728 C CA . ARG A 1 89 ? 2.988 -6.152 19.684 1.00 43.56 89 ARG A CA 1
ATOM 729 C C . ARG A 1 89 ? 4.508 -6.289 19.695 1.00 43.56 89 ARG A C 1
ATOM 731 O O . ARG A 1 89 ? 5.130 -6.285 20.756 1.00 43.56 89 ARG A O 1
ATOM 738 N N . VAL A 1 90 ? 5.105 -6.377 18.512 1.00 45.47 90 VAL A N 1
ATOM 739 C CA . VAL A 1 90 ? 6.558 -6.293 18.343 1.00 45.47 90 VAL A CA 1
ATOM 740 C C . VAL A 1 90 ? 6.974 -4.835 18.523 1.00 45.47 90 VAL A C 1
ATOM 742 O O . VAL A 1 90 ? 6.558 -3.953 17.776 1.00 45.47 90 VAL A O 1
ATOM 745 N N . SER A 1 91 ? 7.782 -4.573 19.547 1.00 41.16 91 SER A N 1
ATOM 746 C CA . SER A 1 91 ? 8.370 -3.263 19.823 1.00 41.16 91 SER A CA 1
ATOM 747 C C . SER A 1 91 ? 9.297 -2.843 18.680 1.00 41.16 91 SER A C 1
ATOM 749 O O . SER A 1 91 ? 10.302 -3.507 18.430 1.00 41.16 91 SER A O 1
ATOM 751 N N . GLU A 1 92 ? 8.961 -1.745 18.003 1.00 50.47 92 GLU A N 1
ATOM 752 C CA . GLU A 1 92 ? 9.725 -1.215 16.872 1.00 50.47 92 GLU A CA 1
ATOM 753 C C . GLU A 1 92 ? 11.096 -0.683 17.322 1.00 50.47 92 GLU A C 1
ATOM 755 O O . GLU A 1 92 ? 11.202 0.322 18.031 1.00 50.47 92 GLU A O 1
ATOM 760 N N . SER A 1 93 ? 12.168 -1.353 16.899 1.00 45.69 93 SER A N 1
ATOM 761 C CA . SER A 1 93 ? 13.523 -0.805 16.932 1.00 45.69 93 SER A CA 1
ATOM 762 C C . SER A 1 93 ? 13.666 0.269 15.853 1.00 45.69 93 SER A C 1
ATOM 764 O O . SER A 1 93 ? 13.227 0.086 14.721 1.00 45.69 93 SER A O 1
ATOM 766 N N . ARG A 1 94 ? 14.276 1.408 16.200 1.00 48.31 94 ARG A N 1
ATOM 767 C CA . ARG A 1 94 ? 14.597 2.474 15.240 1.00 48.31 94 ARG A CA 1
ATOM 768 C C . ARG A 1 94 ? 15.714 1.990 14.309 1.00 48.31 94 ARG A C 1
ATOM 770 O O . ARG A 1 94 ? 16.831 1.788 14.779 1.00 48.31 94 ARG A O 1
ATOM 777 N N . ASP A 1 95 ? 15.375 1.793 13.037 1.00 55.03 95 ASP A N 1
ATOM 778 C CA . ASP A 1 95 ? 16.273 1.303 11.985 1.00 55.03 95 ASP A CA 1
ATOM 779 C C . ASP A 1 95 ? 17.445 2.270 11.707 1.00 55.03 95 ASP A C 1
ATOM 781 O O . ASP A 1 95 ? 17.322 3.495 11.819 1.00 55.03 95 ASP A O 1
ATOM 785 N N . SER A 1 96 ? 18.586 1.675 11.355 1.00 52.50 96 SER A N 1
ATOM 786 C CA . SER A 1 96 ? 19.840 2.299 10.923 1.00 52.50 96 SER A CA 1
ATOM 787 C C . SER A 1 96 ? 19.752 2.915 9.515 1.00 52.50 96 SER A C 1
ATOM 789 O O . SER A 1 96 ? 18.924 2.537 8.697 1.00 52.50 96 SER A O 1
ATOM 791 N N . GLU A 1 97 ? 20.599 3.912 9.244 1.00 45.72 97 GLU A N 1
ATOM 792 C CA . GLU A 1 97 ? 20.682 4.655 7.974 1.00 45.72 97 GLU A CA 1
ATOM 793 C C . GLU A 1 97 ? 21.011 3.750 6.767 1.00 45.72 97 GLU A C 1
ATOM 795 O O . GLU A 1 97 ? 22.109 3.204 6.691 1.00 45.72 97 GLU A O 1
ATOM 800 N N . SER A 1 98 ? 20.095 3.654 5.792 1.00 52.09 98 SER A N 1
ATOM 801 C CA . SER A 1 98 ? 20.353 3.078 4.457 1.00 52.09 98 SER A CA 1
ATOM 802 C C . SER A 1 98 ? 20.672 4.161 3.398 1.00 52.09 98 SER A C 1
ATOM 804 O O . SER A 1 98 ? 20.498 5.355 3.647 1.00 52.09 98 SER A O 1
ATOM 806 N N . ASP A 1 99 ? 21.105 3.775 2.193 1.00 57.91 99 ASP A N 1
ATOM 807 C CA . ASP A 1 99 ? 21.535 4.700 1.118 1.00 57.91 99 ASP A CA 1
ATOM 808 C C . ASP A 1 99 ? 20.395 5.219 0.201 1.00 57.91 99 ASP A C 1
ATOM 810 O O . ASP A 1 99 ? 20.647 5.852 -0.827 1.00 57.91 99 ASP A O 1
ATOM 814 N N . LEU A 1 100 ? 19.123 4.953 0.525 1.00 56.38 100 LEU A N 1
ATOM 815 C CA . LEU A 1 100 ? 17.980 5.462 -0.251 1.00 56.38 100 LEU A CA 1
ATOM 816 C C . LEU A 1 100 ? 17.764 6.974 -0.036 1.00 56.38 100 LEU A C 1
ATOM 818 O O . LEU A 1 100 ? 17.992 7.463 1.075 1.00 56.38 100 LEU A O 1
ATOM 822 N N . PRO A 1 101 ? 17.248 7.713 -1.045 1.00 64.06 101 PRO A N 1
ATOM 823 C CA . PRO A 1 101 ? 16.816 9.095 -0.860 1.00 64.06 101 PRO A CA 1
ATOM 824 C C . PRO A 1 101 ? 15.843 9.198 0.318 1.00 64.06 101 PRO A C 1
ATOM 826 O O . PRO A 1 101 ? 14.902 8.403 0.433 1.00 64.06 101 PRO A O 1
ATOM 829 N N . ASN A 1 102 ? 16.078 10.176 1.193 1.00 76.25 102 ASN A N 1
ATOM 830 C CA . ASN A 1 102 ? 15.369 10.318 2.466 1.00 76.25 102 ASN A CA 1
ATOM 831 C C . ASN A 1 102 ? 13.839 10.349 2.303 1.00 76.25 102 ASN A C 1
ATOM 833 O O . ASN A 1 102 ? 13.105 9.855 3.159 1.00 76.25 102 ASN A O 1
ATOM 837 N N . GLU A 1 103 ? 13.347 10.891 1.193 1.00 82.38 103 GLU A N 1
ATOM 838 C CA . GLU A 1 103 ? 11.925 11.048 0.911 1.00 82.38 103 GLU A CA 1
ATOM 839 C C . GLU A 1 103 ? 11.243 9.722 0.559 1.00 82.38 103 GLU A C 1
ATOM 841 O O . GLU A 1 103 ? 10.147 9.456 1.049 1.00 82.38 103 GLU A O 1
ATOM 846 N N . PHE A 1 104 ? 11.883 8.857 -0.237 1.00 85.75 104 PHE A N 1
ATOM 847 C CA . PHE A 1 104 ? 11.299 7.558 -0.590 1.00 85.75 104 PHE A CA 1
ATOM 848 C C . PHE A 1 104 ? 11.196 6.652 0.642 1.00 85.75 104 PHE A C 1
ATOM 850 O O . PHE A 1 104 ? 10.149 6.049 0.879 1.00 85.75 104 PHE A O 1
ATOM 857 N N . ARG A 1 105 ? 12.227 6.643 1.504 1.00 85.56 105 ARG A N 1
ATOM 858 C CA . ARG A 1 105 ? 12.177 5.924 2.790 1.00 85.56 105 ARG A CA 1
ATOM 859 C C . ARG A 1 105 ? 11.001 6.395 3.643 1.00 85.56 105 ARG A C 1
ATOM 861 O O . ARG A 1 105 ? 10.289 5.570 4.211 1.00 85.56 105 ARG A O 1
ATOM 868 N N . LYS A 1 106 ? 10.768 7.710 3.699 1.00 90.62 106 LYS A N 1
ATOM 869 C CA . LYS A 1 106 ? 9.633 8.286 4.427 1.00 90.62 106 LYS A CA 1
ATOM 870 C C . LYS A 1 106 ? 8.294 7.791 3.870 1.00 90.62 106 LYS A C 1
ATOM 872 O O . LYS A 1 106 ? 7.422 7.439 4.657 1.00 90.62 106 LYS A O 1
ATOM 877 N N . VAL A 1 107 ? 8.133 7.711 2.545 1.00 94.19 107 VAL A N 1
ATOM 878 C CA . VAL A 1 107 ? 6.913 7.164 1.920 1.00 94.19 107 VAL A CA 1
ATOM 879 C C . VAL A 1 107 ? 6.702 5.703 2.296 1.00 94.19 107 VAL A C 1
ATOM 881 O O . VAL A 1 107 ? 5.601 5.338 2.704 1.00 94.19 107 VAL A O 1
ATOM 884 N N . VAL A 1 108 ? 7.739 4.873 2.203 1.00 93.19 108 VAL A N 1
ATOM 885 C CA . VAL A 1 108 ? 7.643 3.448 2.546 1.00 93.19 108 VAL A CA 1
ATOM 886 C C . VAL A 1 108 ? 7.329 3.259 4.036 1.00 93.19 108 VAL A C 1
ATOM 888 O O . VAL A 1 108 ? 6.467 2.454 4.383 1.00 93.19 108 VAL A O 1
ATOM 891 N N . GLN A 1 109 ? 7.953 4.042 4.921 1.00 92.81 109 GLN A N 1
ATOM 892 C CA . GLN A 1 109 ? 7.681 4.006 6.360 1.00 92.81 109 GLN A CA 1
ATOM 893 C C . GLN A 1 109 ? 6.231 4.387 6.677 1.00 92.81 109 GLN A C 1
ATOM 895 O O . GLN A 1 109 ? 5.553 3.645 7.386 1.00 92.81 109 GLN A O 1
ATOM 900 N N . LEU A 1 110 ? 5.746 5.504 6.124 1.00 95.19 110 LEU A N 1
ATOM 901 C CA . LEU A 1 110 ? 4.355 5.928 6.294 1.00 95.19 110 LEU A CA 1
ATOM 902 C C . LEU A 1 110 ? 3.389 4.903 5.694 1.00 95.19 110 LEU A C 1
ATOM 904 O O . LEU A 1 110 ? 2.353 4.617 6.272 1.00 95.19 110 LEU A O 1
ATOM 908 N N . THR A 1 111 ? 3.731 4.296 4.560 1.00 97.12 111 THR A N 1
ATOM 909 C CA . THR A 1 111 ? 2.903 3.242 3.963 1.00 97.12 111 THR A CA 1
ATOM 910 C C . THR A 1 111 ? 2.802 2.040 4.893 1.00 97.12 111 THR A C 1
ATOM 912 O O . THR A 1 111 ? 1.703 1.569 5.166 1.00 97.12 111 THR A O 1
ATOM 915 N N . ARG A 1 112 ? 3.921 1.568 5.443 1.00 95.50 112 ARG A N 1
ATOM 916 C CA . ARG A 1 112 ? 3.916 0.465 6.409 1.00 95.50 112 ARG A CA 1
ATOM 917 C C . ARG A 1 112 ? 3.060 0.795 7.631 1.00 95.50 112 ARG A C 1
ATOM 919 O O . ARG A 1 112 ? 2.235 -0.025 8.020 1.00 95.50 112 ARG A O 1
ATOM 926 N N . GLU A 1 113 ? 3.235 1.986 8.200 1.00 95.94 113 GLU A N 1
ATOM 927 C CA . GLU A 1 113 ? 2.443 2.467 9.337 1.00 95.94 113 GLU A CA 1
ATOM 928 C C . GLU A 1 113 ? 0.946 2.522 8.998 1.00 95.94 113 GLU A C 1
ATOM 930 O O . GLU A 1 113 ? 0.132 2.062 9.792 1.00 95.94 113 GLU A O 1
ATOM 935 N N . LEU A 1 114 ? 0.581 2.991 7.798 1.00 97.81 114 LEU A N 1
ATOM 936 C CA . LEU A 1 114 ? -0.803 3.037 7.324 1.00 97.81 114 LEU A CA 1
ATOM 937 C C . LEU A 1 114 ? -1.428 1.637 7.255 1.00 97.81 114 LEU A C 1
ATOM 939 O O . LEU A 1 114 ? -2.513 1.416 7.786 1.00 97.81 114 LEU A O 1
ATOM 943 N N . PHE A 1 115 ? -0.745 0.682 6.621 1.00 97.88 115 PHE A N 1
ATOM 944 C CA . PHE A 1 115 ? -1.246 -0.687 6.494 1.00 97.88 115 PHE A CA 1
ATOM 945 C C . PHE A 1 115 ? -1.318 -1.403 7.848 1.00 97.88 115 PHE A C 1
ATOM 947 O O . PHE A 1 115 ? -2.329 -2.043 8.137 1.00 97.88 115 PHE A O 1
ATOM 954 N N . THR A 1 116 ? -0.292 -1.249 8.695 1.00 96.31 116 THR A N 1
ATOM 955 C CA . THR A 1 116 ? -0.278 -1.822 10.051 1.00 96.31 116 THR A CA 1
ATOM 956 C C . THR A 1 116 ? -1.434 -1.255 10.877 1.00 96.31 116 THR A C 1
ATOM 958 O O . THR A 1 116 ? -2.196 -2.023 11.456 1.00 96.31 116 THR A O 1
ATOM 961 N N . ALA A 1 117 ? -1.631 0.069 10.867 1.00 96.94 117 ALA A N 1
ATOM 962 C CA . ALA A 1 117 ? -2.716 0.724 11.594 1.00 96.94 117 ALA A CA 1
ATOM 963 C C . ALA A 1 117 ? -4.097 0.224 11.152 1.00 96.94 117 ALA A C 1
ATOM 965 O O . ALA A 1 117 ? -4.941 -0.041 12.004 1.00 96.94 117 ALA A O 1
ATOM 966 N N . SER A 1 118 ? -4.316 0.009 9.852 1.00 97.44 118 SER A N 1
ATOM 967 C CA . SER A 1 118 ? -5.572 -0.569 9.358 1.00 97.44 118 SER A CA 1
ATOM 968 C C . SER A 1 118 ? -5.758 -2.033 9.747 1.00 97.44 118 SER A C 1
ATOM 970 O O . SER A 1 118 ? -6.874 -2.451 10.047 1.00 97.44 118 SER A O 1
ATOM 972 N N . VAL A 1 119 ? -4.689 -2.837 9.757 1.00 97.00 119 VAL A N 1
ATOM 973 C CA . VAL A 1 119 ? -4.762 -4.230 10.227 1.00 97.00 119 VAL A CA 1
ATOM 974 C C . VAL A 1 119 ? -5.078 -4.278 11.722 1.00 97.00 119 VAL A C 1
ATOM 976 O O . VAL A 1 119 ? -5.867 -5.126 12.138 1.00 97.00 119 VAL A O 1
ATOM 979 N N . GLU A 1 120 ? -4.508 -3.368 12.509 1.00 96.50 120 GLU A N 1
ATOM 980 C CA . GLU A 1 120 ? -4.724 -3.235 13.954 1.00 96.50 120 GLU A CA 1
ATOM 981 C C . GLU A 1 120 ? -6.001 -2.464 14.327 1.00 96.50 120 GLU A C 1
ATOM 983 O O . GLU A 1 120 ? -6.294 -2.327 15.513 1.00 96.50 120 GLU A O 1
ATOM 988 N N . GLU A 1 121 ? -6.757 -1.968 13.341 1.00 95.75 121 GLU A N 1
ATOM 989 C CA . GLU A 1 121 ? -7.978 -1.167 13.535 1.00 95.75 121 GLU A CA 1
ATOM 990 C C . GLU A 1 121 ? -7.733 0.117 14.362 1.00 95.75 121 GLU A C 1
ATOM 992 O O . GLU A 1 121 ? -8.613 0.635 15.047 1.00 95.75 121 GLU A O 1
ATOM 997 N N . ASN A 1 122 ? -6.523 0.676 14.263 1.00 96.31 122 ASN A N 1
ATOM 998 C CA . ASN A 1 122 ? -6.140 1.944 14.875 1.00 96.31 122 ASN A CA 1
ATOM 999 C C . ASN A 1 122 ? -6.477 3.120 13.942 1.00 96.31 122 ASN A C 1
ATOM 1001 O O . ASN A 1 122 ? -5.630 3.617 13.192 1.00 96.31 122 ASN A O 1
ATOM 1005 N N . LEU A 1 123 ? -7.731 3.575 14.021 1.00 93.88 123 LEU A N 1
ATOM 1006 C CA . LEU A 1 123 ? -8.278 4.636 13.169 1.00 93.88 123 LEU A CA 1
ATOM 1007 C C . LEU A 1 123 ? -7.500 5.957 13.263 1.00 93.88 123 LEU A C 1
ATOM 1009 O O . LEU A 1 123 ? -7.280 6.605 12.241 1.00 93.88 123 LEU A O 1
ATOM 1013 N N . THR A 1 124 ? -7.040 6.350 14.456 1.00 92.50 124 THR A N 1
ATOM 1014 C CA . THR A 1 124 ? -6.292 7.603 14.649 1.00 92.50 124 THR A CA 1
ATOM 1015 C C . THR A 1 124 ? -4.996 7.599 13.839 1.00 92.50 124 THR A C 1
ATOM 1017 O O . THR A 1 124 ? -4.729 8.529 13.075 1.00 92.50 124 THR A O 1
ATOM 1020 N N . THR A 1 125 ? -4.193 6.537 13.970 1.00 92.31 125 THR A N 1
ATOM 1021 C CA . THR A 1 125 ? -2.940 6.406 13.215 1.00 92.31 125 THR A CA 1
ATOM 1022 C C . THR A 1 125 ? -3.212 6.255 11.722 1.00 92.31 125 THR A C 1
ATOM 1024 O O . THR A 1 125 ? -2.516 6.868 10.918 1.00 92.31 125 THR A O 1
ATOM 1027 N N . GLU A 1 126 ? -4.246 5.505 11.334 1.00 95.88 126 GLU A N 1
ATOM 1028 C CA . GLU A 1 126 ? -4.633 5.359 9.929 1.00 95.88 126 GLU A CA 1
ATOM 1029 C C . GLU A 1 126 ? -4.941 6.717 9.276 1.00 95.88 126 GLU A C 1
ATOM 1031 O O . GLU A 1 126 ? -4.368 7.039 8.234 1.00 95.88 126 GLU A O 1
ATOM 1036 N N . ILE A 1 127 ? -5.806 7.533 9.890 1.00 94.25 127 ILE A N 1
ATOM 1037 C CA . ILE A 1 127 ? -6.223 8.837 9.350 1.00 94.25 127 ILE A CA 1
ATOM 1038 C C . ILE A 1 127 ? -5.021 9.778 9.222 1.00 94.25 127 ILE A C 1
ATOM 1040 O O . ILE A 1 127 ? -4.795 10.348 8.150 1.00 94.25 127 ILE A O 1
ATOM 1044 N N . LEU A 1 128 ? -4.219 9.910 10.284 1.00 92.62 128 LEU A N 1
ATOM 1045 C CA . LEU A 1 128 ? -3.052 10.796 10.292 1.00 92.62 128 LEU A CA 1
ATOM 1046 C C . LEU A 1 128 ? -2.009 10.373 9.254 1.00 92.62 128 LEU A C 1
ATOM 1048 O O . LEU A 1 128 ? -1.469 11.207 8.525 1.00 92.62 128 LEU A O 1
ATOM 1052 N N . THR A 1 129 ? -1.722 9.078 9.159 1.00 95.69 129 THR A N 1
ATOM 1053 C CA . THR A 1 129 ? -0.710 8.562 8.234 1.00 95.69 129 THR A CA 1
ATOM 1054 C C . THR A 1 129 ? -1.185 8.630 6.784 1.00 95.69 129 THR A C 1
ATOM 1056 O O . THR A 1 129 ? -0.403 8.997 5.901 1.00 95.69 129 THR A O 1
ATOM 1059 N N . ARG A 1 130 ? -2.479 8.394 6.526 1.00 96.62 130 ARG A N 1
ATOM 1060 C CA . ARG A 1 130 ? -3.098 8.623 5.212 1.00 96.62 130 ARG A CA 1
ATOM 1061 C C . ARG A 1 130 ? -2.990 10.092 4.796 1.00 96.62 130 ARG A C 1
ATOM 1063 O O . ARG A 1 130 ? -2.600 10.364 3.662 1.00 96.62 130 ARG A O 1
ATOM 1070 N N . ALA A 1 131 ? -3.273 11.032 5.702 1.00 93.06 131 ALA A N 1
ATOM 1071 C CA . ALA A 1 131 ? -3.142 12.466 5.434 1.00 93.06 131 ALA A CA 1
ATOM 1072 C C . ALA A 1 131 ? -1.692 12.855 5.091 1.00 93.06 131 ALA A C 1
ATOM 1074 O O . ALA A 1 131 ? -1.458 13.519 4.081 1.00 93.06 131 ALA A O 1
ATOM 1075 N N . LYS A 1 132 ? -0.706 12.357 5.852 1.00 94.44 132 LYS A N 1
ATOM 1076 C CA . LYS A 1 132 ? 0.728 12.565 5.568 1.00 94.44 132 LYS A CA 1
ATOM 1077 C C . LYS A 1 132 ? 1.143 12.011 4.202 1.00 94.44 132 LYS A C 1
ATOM 1079 O O . LYS A 1 132 ? 1.884 12.666 3.473 1.00 94.44 132 LYS A O 1
ATOM 1084 N N . LEU A 1 133 ? 0.673 10.817 3.831 1.00 95.31 133 LEU A N 1
ATOM 1085 C CA . LEU A 1 133 ? 0.939 10.256 2.502 1.00 95.31 133 LEU A CA 1
ATOM 1086 C C . LEU A 1 133 ? 0.306 11.093 1.393 1.00 95.31 133 LEU A C 1
ATOM 1088 O O . LEU A 1 133 ? 0.954 11.319 0.374 1.00 95.31 133 LEU A O 1
ATOM 1092 N N . ARG A 1 134 ? -0.918 11.592 1.593 1.00 94.44 134 ARG A N 1
ATOM 1093 C CA . ARG A 1 134 ? -1.592 12.466 0.623 1.00 94.44 134 ARG A CA 1
ATOM 1094 C C . ARG A 1 134 ? -0.858 13.799 0.459 1.00 94.44 134 ARG A C 1
ATOM 1096 O O . ARG A 1 134 ? -0.678 14.250 -0.666 1.00 94.44 134 ARG A O 1
ATOM 1103 N N . GLN A 1 135 ? -0.339 14.371 1.546 1.00 90.62 135 GLN A N 1
ATOM 1104 C CA . GLN A 1 135 ? 0.517 15.562 1.505 1.00 90.62 135 GLN A CA 1
ATOM 1105 C C . GLN A 1 135 ? 1.784 15.324 0.664 1.00 90.62 135 GLN A C 1
ATOM 1107 O O . GLN A 1 135 ? 2.133 16.156 -0.172 1.00 90.62 135 GLN A O 1
ATOM 1112 N N . LEU A 1 136 ? 2.452 14.174 0.836 1.00 91.50 136 LEU A N 1
ATOM 1113 C CA . LEU A 1 136 ? 3.628 13.802 0.034 1.00 91.50 136 LEU A CA 1
ATOM 1114 C C . LEU A 1 136 ? 3.289 13.546 -1.438 1.00 91.50 136 LEU A C 1
ATOM 1116 O O . LEU A 1 136 ? 4.090 13.873 -2.315 1.00 91.50 136 LEU A O 1
ATOM 1120 N N . ALA A 1 137 ? 2.107 12.991 -1.710 1.00 92.31 137 ALA A N 1
ATOM 1121 C CA . ALA A 1 137 ? 1.601 12.777 -3.062 1.00 92.31 137 ALA A CA 1
ATOM 1122 C C . ALA A 1 137 ? 1.393 14.108 -3.816 1.00 92.31 137 ALA A C 1
ATOM 1124 O O . ALA A 1 137 ? 1.584 14.173 -5.035 1.00 92.31 137 ALA A O 1
ATOM 1125 N N . GLY A 1 138 ? 1.077 15.176 -3.076 1.00 89.81 138 GLY A N 1
ATOM 1126 C CA . GLY A 1 138 ? 0.785 16.507 -3.597 1.00 89.81 138 GLY A CA 1
ATOM 1127 C C . GLY A 1 138 ? -0.597 16.596 -4.247 1.00 89.81 138 GLY A C 1
ATOM 1128 O O . GLY A 1 138 ? -1.379 15.647 -4.216 1.00 89.81 138 GLY A O 1
ATOM 1129 N N . ALA A 1 139 ? -0.896 17.749 -4.849 1.00 85.69 139 ALA A N 1
ATOM 1130 C CA . ALA A 1 139 ? -2.128 17.935 -5.609 1.00 85.69 139 ALA A CA 1
ATOM 1131 C C . ALA A 1 139 ? -2.224 16.923 -6.762 1.00 85.69 139 ALA A C 1
ATOM 1133 O O . ALA A 1 139 ? -1.213 16.571 -7.384 1.00 85.69 139 ALA A O 1
ATOM 1134 N N . ALA A 1 140 ? -3.447 16.468 -7.048 1.00 78.25 140 ALA A N 1
ATOM 1135 C CA . ALA A 1 140 ? -3.700 15.601 -8.188 1.00 78.25 140 ALA A CA 1
ATOM 1136 C C . ALA A 1 140 ? -3.241 16.301 -9.483 1.00 78.25 140 ALA A C 1
ATOM 1138 O O . ALA A 1 140 ? -3.420 17.515 -9.623 1.00 78.25 140 ALA A O 1
ATOM 1139 N N . PRO A 1 141 ? -2.628 15.573 -10.432 1.00 74.06 141 PRO A N 1
ATOM 1140 C CA . PRO A 1 141 ? -2.245 16.152 -11.709 1.00 74.06 141 PRO A CA 1
ATOM 1141 C C . PRO A 1 141 ? -3.507 16.618 -12.444 1.00 74.06 141 PRO A C 1
ATOM 1143 O O . PRO A 1 141 ? -4.299 15.806 -12.916 1.00 74.06 141 PRO A O 1
ATOM 1146 N N . THR A 1 142 ? -3.708 17.932 -12.530 1.00 68.62 142 THR A N 1
ATOM 1147 C CA . THR A 1 142 ? -4.836 18.521 -13.250 1.00 68.62 142 THR A CA 1
ATOM 1148 C C . THR A 1 142 ? -4.688 18.248 -14.745 1.00 68.62 142 THR A C 1
ATOM 1150 O O . THR A 1 142 ? -3.720 18.653 -15.387 1.00 68.62 142 THR A O 1
ATOM 1153 N N . THR A 1 143 ? -5.652 17.527 -15.317 1.00 59.78 143 THR A N 1
ATOM 1154 C CA . THR A 1 143 ? -5.675 17.153 -16.742 1.00 59.78 143 THR A CA 1
ATOM 1155 C C . THR A 1 143 ? -6.202 18.258 -17.661 1.00 59.78 143 THR A C 1
ATOM 1157 O O . THR A 1 143 ? -6.319 18.037 -18.870 1.00 59.78 143 THR A O 1
ATOM 1160 N N . ASP A 1 144 ? -6.516 19.443 -17.129 1.00 55.03 144 ASP A N 1
ATOM 1161 C CA . ASP A 1 144 ? -7.117 20.554 -17.872 1.00 55.03 144 ASP A CA 1
ATOM 1162 C C . ASP A 1 144 ? -6.130 21.161 -18.879 1.00 55.03 144 ASP A C 1
ATOM 1164 O O . ASP A 1 144 ? -5.436 22.150 -18.658 1.00 55.03 144 ASP A O 1
ATOM 1168 N N . THR A 1 145 ? -6.092 20.522 -20.045 1.00 50.50 145 THR A N 1
ATOM 1169 C CA . THR A 1 145 ? -5.211 20.811 -21.184 1.00 50.50 145 THR A CA 1
ATOM 1170 C C . THR A 1 145 ? -5.822 21.867 -22.124 1.00 50.50 145 THR A C 1
ATOM 1172 O O . THR A 1 145 ? -5.388 22.035 -23.261 1.00 50.50 145 THR A O 1
ATOM 1175 N N . THR A 1 146 ? -6.850 22.607 -21.699 1.00 55.75 146 THR A N 1
ATOM 1176 C CA . THR A 1 146 ? -7.586 23.534 -22.584 1.00 55.75 146 THR A CA 1
ATOM 1177 C C . THR A 1 146 ? -7.008 24.945 -22.686 1.00 55.75 146 THR A C 1
ATOM 1179 O O . THR A 1 146 ? -7.469 25.724 -23.516 1.00 55.75 146 THR A O 1
ATOM 1182 N N . THR A 1 147 ? -5.945 25.280 -21.953 1.00 48.78 147 THR A N 1
ATOM 1183 C CA . THR A 1 147 ? -5.225 26.552 -22.141 1.00 48.78 147 THR A CA 1
ATOM 1184 C C . THR A 1 147 ? -3.726 26.321 -22.260 1.00 48.78 147 THR A C 1
ATOM 1186 O O . THR A 1 147 ? -3.037 26.075 -21.274 1.00 48.78 147 THR A O 1
ATOM 1189 N N . ALA A 1 148 ? -3.228 26.454 -23.491 1.00 49.22 148 ALA A N 1
ATOM 1190 C CA . ALA A 1 148 ? -1.850 26.250 -23.951 1.00 49.22 148 ALA A CA 1
ATOM 1191 C C . ALA A 1 148 ? -0.773 27.167 -23.316 1.00 49.22 148 ALA A C 1
ATOM 1193 O O . ALA A 1 148 ? 0.310 27.328 -23.875 1.00 49.22 148 ALA A O 1
ATOM 1194 N N . THR A 1 149 ? -1.045 27.779 -22.165 1.00 46.41 149 THR A N 1
ATOM 1195 C CA . THR A 1 149 ? -0.161 28.754 -21.508 1.00 46.41 149 THR A CA 1
ATOM 1196 C C . THR A 1 149 ? 0.092 28.470 -20.035 1.00 46.41 149 THR A C 1
ATOM 1198 O O . THR A 1 149 ? 0.986 29.085 -19.457 1.00 46.41 149 THR A O 1
ATOM 1201 N N . ALA A 1 150 ? -0.602 27.504 -19.432 1.00 46.16 150 ALA A N 1
ATOM 1202 C CA . ALA A 1 150 ? -0.151 26.934 -18.177 1.00 46.16 150 ALA A CA 1
ATOM 1203 C C . ALA A 1 150 ? 0.854 25.826 -18.506 1.00 46.16 150 ALA A C 1
ATOM 1205 O O . ALA A 1 150 ? 0.529 24.644 -18.543 1.00 46.16 150 ALA A O 1
ATOM 1206 N N . THR A 1 151 ? 2.117 26.206 -18.695 1.00 46.19 151 THR A N 1
ATOM 1207 C CA . THR A 1 151 ? 3.225 25.396 -18.178 1.00 46.19 151 THR A CA 1
ATOM 1208 C C . THR A 1 151 ? 3.020 25.271 -16.668 1.00 46.19 151 THR A C 1
ATOM 1210 O O . THR A 1 151 ? 3.732 25.892 -15.883 1.00 46.19 151 THR A O 1
ATOM 1213 N N . ALA A 1 152 ? 2.010 24.503 -16.248 1.00 49.47 152 ALA A N 1
ATOM 1214 C CA . ALA A 1 152 ? 2.051 23.820 -14.981 1.00 49.47 152 ALA A CA 1
ATOM 1215 C C . ALA A 1 152 ? 3.322 22.998 -15.103 1.00 49.47 152 ALA A C 1
ATOM 1217 O O . ALA A 1 152 ? 3.390 22.025 -15.855 1.00 49.47 152 ALA A O 1
ATOM 1218 N N . THR A 1 153 ? 4.392 23.509 -14.505 1.00 51.38 153 THR A N 1
ATOM 1219 C CA . THR A 1 153 ? 5.585 22.742 -14.220 1.00 51.38 153 THR A CA 1
ATOM 1220 C C . THR A 1 153 ? 5.074 21.505 -13.515 1.00 51.38 153 THR A C 1
ATOM 1222 O O . THR A 1 153 ? 4.813 21.561 -12.318 1.00 51.38 153 THR A O 1
ATOM 1225 N N . LEU A 1 154 ? 4.848 20.430 -14.277 1.00 56.09 154 LEU A N 1
ATOM 1226 C CA . LEU A 1 154 ? 4.755 19.067 -13.792 1.00 56.09 154 LEU A CA 1
ATOM 1227 C C . LEU A 1 154 ? 6.017 18.930 -12.965 1.00 56.09 154 LEU A C 1
ATOM 1229 O O . LEU A 1 154 ? 7.114 18.810 -13.515 1.00 56.09 154 LEU A O 1
ATOM 1233 N N . VAL A 1 155 ? 5.870 19.184 -11.662 1.00 61.62 155 VAL A N 1
ATOM 1234 C CA . VAL A 1 155 ? 6.991 19.307 -10.746 1.00 61.62 155 VAL A CA 1
ATOM 1235 C C . VAL A 1 155 ? 7.630 17.947 -10.821 1.00 61.62 155 VAL A C 1
ATOM 1237 O O . VAL A 1 155 ? 7.038 16.973 -10.355 1.00 61.62 155 VAL A O 1
ATOM 1240 N N . ARG A 1 156 ? 8.779 17.897 -11.506 1.00 68.31 156 ARG A N 1
ATOM 1241 C CA . ARG A 1 156 ? 9.548 16.680 -11.715 1.00 68.31 156 ARG A CA 1
ATOM 1242 C C . ARG A 1 156 ? 9.587 15.986 -10.362 1.00 68.31 156 ARG A C 1
ATOM 1244 O O . ARG A 1 156 ? 9.903 16.630 -9.364 1.00 68.31 156 ARG A O 1
ATOM 1251 N N . ASP A 1 157 ? 9.209 14.720 -10.332 1.00 76.19 157 ASP A N 1
ATOM 1252 C CA . ASP A 1 157 ? 9.302 13.887 -9.140 1.00 76.19 157 ASP A CA 1
ATOM 1253 C C . ASP A 1 157 ? 10.609 13.094 -9.237 1.00 76.19 157 ASP A C 1
ATOM 1255 O O . ASP A 1 157 ? 10.566 11.905 -9.540 1.00 76.19 157 ASP A O 1
ATOM 1259 N N . PRO A 1 158 ? 11.802 13.717 -9.121 1.00 75.50 158 PRO A N 1
ATOM 1260 C CA . PRO A 1 158 ? 13.063 13.045 -9.426 1.00 75.50 158 PRO A CA 1
ATOM 1261 C C . PRO A 1 158 ? 13.253 11.785 -8.581 1.00 75.50 158 PRO A C 1
ATOM 1263 O O . PRO A 1 158 ? 13.798 10.810 -9.084 1.00 75.50 158 PRO A O 1
ATOM 1266 N N . MET A 1 159 ? 12.730 11.783 -7.352 1.00 81.75 159 MET A N 1
ATOM 1267 C CA . MET A 1 159 ? 12.895 10.697 -6.386 1.00 81.75 159 MET A CA 1
ATOM 1268 C C . MET A 1 159 ? 11.715 9.716 -6.346 1.00 81.75 159 MET A C 1
ATOM 1270 O O . MET A 1 159 ? 11.757 8.756 -5.588 1.00 81.75 159 MET A O 1
ATOM 1274 N N . GLY A 1 160 ? 10.667 9.927 -7.151 1.00 87.62 160 GLY A N 1
ATOM 1275 C CA . GLY A 1 160 ? 9.547 8.986 -7.267 1.00 87.62 160 GLY A CA 1
ATOM 1276 C C . GLY A 1 160 ? 8.636 8.923 -6.038 1.00 87.62 160 GLY A C 1
ATOM 1277 O O . GLY A 1 160 ? 7.812 8.011 -5.951 1.00 87.62 160 GLY A O 1
ATOM 1278 N N . TYR A 1 161 ? 8.767 9.842 -5.076 1.00 91.25 161 TYR A N 1
ATOM 1279 C CA . TYR A 1 161 ? 7.979 9.786 -3.844 1.00 91.25 161 TYR A CA 1
ATOM 1280 C C . TYR A 1 161 ? 6.510 10.115 -4.111 1.00 91.25 161 TYR A C 1
ATOM 1282 O O . TYR A 1 161 ? 5.652 9.477 -3.513 1.00 91.25 161 TYR A O 1
ATOM 1290 N N . LYS A 1 162 ? 6.194 11.021 -5.051 1.00 93.25 162 LYS A N 1
ATOM 1291 C CA . LYS A 1 162 ? 4.797 11.346 -5.390 1.00 93.25 162 LYS A CA 1
ATOM 1292 C C . LYS A 1 162 ? 4.117 10.170 -6.068 1.00 93.25 162 LYS A C 1
ATOM 1294 O O . LYS A 1 162 ? 3.008 9.799 -5.688 1.00 93.25 162 LYS A O 1
ATOM 1299 N N . LEU A 1 163 ? 4.805 9.571 -7.045 1.00 93.88 163 LEU A N 1
ATOM 1300 C CA . LEU A 1 163 ? 4.356 8.346 -7.709 1.00 93.88 163 LEU A CA 1
ATOM 1301 C C . LEU A 1 163 ? 4.064 7.252 -6.675 1.00 93.88 163 LEU A C 1
ATOM 1303 O O . LEU A 1 163 ? 2.982 6.667 -6.676 1.00 93.88 163 LEU A O 1
ATOM 1307 N N . SER A 1 164 ? 5.016 7.017 -5.774 1.00 94.81 164 SER A N 1
ATOM 1308 C CA . SER A 1 164 ? 4.920 5.978 -4.747 1.00 94.81 164 SER A CA 1
ATOM 1309 C C . SER A 1 164 ? 3.798 6.254 -3.753 1.00 94.81 164 SER A C 1
ATOM 1311 O O . SER A 1 164 ? 3.031 5.348 -3.445 1.00 94.81 164 SER A O 1
ATOM 1313 N N . SER A 1 165 ? 3.638 7.499 -3.298 1.00 96.06 165 SER A N 1
ATOM 1314 C CA . SER A 1 165 ? 2.551 7.889 -2.399 1.00 96.06 165 SER A CA 1
ATOM 1315 C C . SER A 1 165 ? 1.179 7.644 -3.023 1.00 96.06 165 SER A C 1
ATOM 1317 O O . SER A 1 165 ? 0.343 7.001 -2.391 1.00 96.06 165 SER A O 1
ATOM 1319 N N . TRP A 1 166 ? 0.948 8.084 -4.267 1.00 96.88 166 TRP A N 1
ATOM 1320 C CA . TRP A 1 166 ? -0.318 7.819 -4.962 1.00 96.88 166 TRP A CA 1
ATOM 1321 C C . TRP A 1 166 ? -0.556 6.324 -5.177 1.00 96.88 166 TRP A C 1
ATOM 1323 O O . TRP A 1 166 ? -1.661 5.838 -4.935 1.00 96.88 166 TRP A O 1
ATOM 1333 N N . TYR A 1 167 ? 0.477 5.583 -5.580 1.00 97.31 167 TYR A N 1
ATOM 1334 C CA . TYR A 1 167 ? 0.380 4.141 -5.777 1.00 97.31 167 TYR A CA 1
ATOM 1335 C C . TYR A 1 167 ? -0.002 3.409 -4.482 1.00 97.31 167 TYR A C 1
ATOM 1337 O O . TYR A 1 167 ? -0.956 2.629 -4.470 1.00 97.31 167 TYR A O 1
ATOM 1345 N N . PHE A 1 168 ? 0.694 3.684 -3.377 1.00 97.75 168 PHE A N 1
ATOM 1346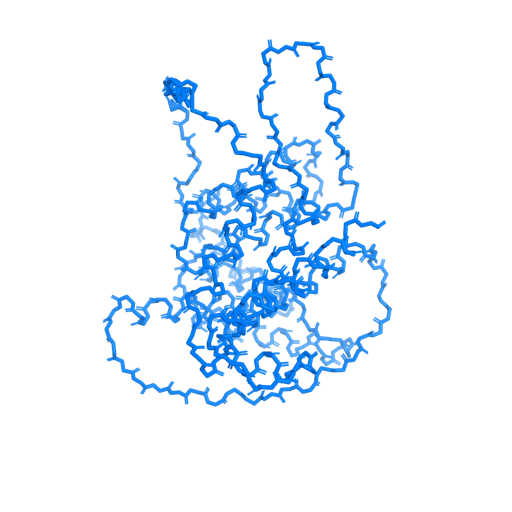 C CA . PHE A 1 168 ? 0.446 3.014 -2.103 1.00 97.75 168 PHE A CA 1
ATOM 1347 C C . PHE A 1 168 ? -0.886 3.411 -1.460 1.00 97.75 168 PHE A C 1
ATOM 1349 O O . PHE A 1 168 ? -1.553 2.547 -0.893 1.00 97.75 168 PHE A O 1
ATOM 1356 N N . LEU A 1 169 ? -1.325 4.667 -1.606 1.00 98.06 169 LEU A N 1
ATOM 1357 C CA . LEU A 1 169 ? -2.687 5.072 -1.239 1.00 98.06 169 LEU A CA 1
ATOM 1358 C C . LEU A 1 169 ? -3.728 4.288 -2.047 1.00 98.06 169 LEU A C 1
ATOM 1360 O O . LEU A 1 169 ? -4.677 3.750 -1.480 1.00 98.06 169 LEU A O 1
ATOM 1364 N N . GLY A 1 170 ? -3.522 4.157 -3.360 1.00 98.06 170 GLY A N 1
ATOM 1365 C CA . GLY A 1 170 ? -4.401 3.367 -4.217 1.00 98.06 170 GLY A CA 1
ATOM 1366 C C . GLY A 1 170 ? -4.451 1.895 -3.811 1.00 98.06 170 GLY A C 1
ATOM 1367 O O . GLY A 1 170 ? -5.534 1.311 -3.755 1.00 98.06 170 GLY A O 1
ATOM 1368 N N . LEU A 1 171 ? -3.301 1.304 -3.473 1.00 98.25 171 LEU A N 1
ATOM 1369 C CA . LEU A 1 171 ? -3.212 -0.077 -3.001 1.00 98.25 171 LEU A CA 1
ATOM 1370 C C . LEU A 1 171 ? -3.934 -0.260 -1.660 1.00 98.25 171 LEU A C 1
ATOM 1372 O O . LEU A 1 171 ? -4.622 -1.261 -1.472 1.00 98.25 171 LEU A O 1
ATOM 1376 N N . HIS A 1 172 ? -3.812 0.707 -0.747 1.00 98.44 172 HIS A N 1
ATOM 1377 C CA . HIS A 1 172 ? -4.492 0.692 0.551 1.00 98.44 172 HIS A CA 1
ATOM 1378 C C . HIS A 1 172 ? -6.012 0.726 0.396 1.00 98.44 172 HIS A C 1
ATOM 1380 O O . HIS A 1 172 ? -6.710 -0.143 0.918 1.00 98.44 172 HIS A O 1
ATOM 1386 N N . HIS A 1 173 ? -6.519 1.668 -0.401 1.00 98.38 173 HIS A N 1
ATOM 1387 C CA . HIS A 1 173 ? -7.943 1.764 -0.713 1.00 98.38 173 HIS A CA 1
ATOM 1388 C C . HIS A 1 173 ? -8.463 0.495 -1.402 1.00 98.38 173 HIS A C 1
ATOM 1390 O O . HIS A 1 173 ? -9.529 -0.004 -1.040 1.00 98.38 173 HIS A O 1
ATOM 1396 N N . ASP A 1 174 ? -7.694 -0.092 -2.331 1.00 97.81 174 ASP A N 1
ATOM 1397 C CA . ASP A 1 174 ? -8.047 -1.385 -2.924 1.00 97.81 174 ASP A CA 1
ATOM 1398 C C . ASP A 1 174 ? -8.156 -2.461 -1.838 1.00 97.81 174 ASP A C 1
ATOM 1400 O O . ASP A 1 174 ? -9.180 -3.139 -1.757 1.00 97.81 174 ASP A O 1
ATOM 1404 N N . ALA A 1 175 ? -7.144 -2.609 -0.979 1.00 97.69 175 ALA A N 1
ATOM 1405 C CA . ALA A 1 175 ? -7.115 -3.606 0.093 1.00 97.69 175 ALA A CA 1
ATOM 1406 C C . ALA A 1 175 ? -8.325 -3.510 1.042 1.00 97.69 175 ALA A C 1
ATOM 1408 O O . ALA A 1 175 ? -8.853 -4.541 1.458 1.00 97.69 175 ALA A O 1
ATOM 1409 N N . LEU A 1 176 ? -8.817 -2.293 1.293 1.00 97.00 176 LEU A N 1
ATOM 1410 C CA . LEU A 1 176 ? -10.020 -2.014 2.086 1.00 97.00 176 LEU A CA 1
ATOM 1411 C C . LEU A 1 176 ? -11.348 -2.165 1.318 1.00 97.00 176 LEU A C 1
ATOM 1413 O O . LEU A 1 176 ? -12.415 -2.074 1.918 1.00 97.00 176 LEU A O 1
ATOM 1417 N N . GLY A 1 177 ? -11.315 -2.393 0.002 1.00 95.50 177 GLY A N 1
ATOM 1418 C CA . GLY A 1 177 ? -12.517 -2.498 -0.835 1.00 95.50 177 GLY A CA 1
ATOM 1419 C C . GLY A 1 177 ? -13.099 -1.154 -1.287 1.00 95.50 177 GLY A C 1
ATOM 1420 O O . GLY A 1 177 ? -14.198 -1.115 -1.835 1.00 95.50 177 GLY A O 1
ATOM 1421 N N . GLN A 1 178 ? -12.366 -0.059 -1.096 1.00 96.69 178 GLN A N 1
ATOM 1422 C CA . GLN A 1 178 ? -12.728 1.302 -1.496 1.00 96.69 178 GLN A CA 1
ATOM 1423 C C . GLN A 1 178 ? -12.313 1.539 -2.959 1.00 96.69 178 GLN A C 1
ATOM 1425 O O . GLN A 1 178 ? -11.308 2.187 -3.258 1.00 96.69 178 GLN A O 1
ATOM 1430 N N . LEU A 1 179 ? -13.052 0.918 -3.886 1.00 95.69 179 LEU A N 1
ATOM 1431 C CA . LEU A 1 179 ? -12.632 0.781 -5.287 1.00 95.69 179 LEU A CA 1
ATOM 1432 C C . LEU A 1 179 ? -12.534 2.118 -6.036 1.00 95.69 179 LEU A C 1
ATOM 1434 O O . LEU A 1 179 ? -11.607 2.291 -6.822 1.00 95.69 179 LEU A O 1
ATOM 1438 N N . GLU A 1 180 ? -13.438 3.065 -5.782 1.00 95.19 180 GLU A N 1
ATOM 1439 C CA . GLU A 1 180 ? -13.432 4.366 -6.468 1.00 95.19 180 GLU A CA 1
ATOM 1440 C C . GLU A 1 180 ? -12.215 5.209 -6.069 1.00 95.19 180 GLU A C 1
ATOM 1442 O O . GLU A 1 180 ? -11.473 5.680 -6.933 1.00 95.19 180 GLU A O 1
ATOM 1447 N N . GLN A 1 181 ? -11.938 5.310 -4.764 1.00 96.06 181 GLN A N 1
ATOM 1448 C CA . GLN A 1 181 ? -10.762 6.007 -4.236 1.00 96.06 181 GLN A CA 1
ATOM 1449 C C . GLN A 1 181 ? -9.468 5.355 -4.732 1.00 96.06 181 GLN A C 1
ATOM 1451 O O . GLN A 1 181 ? -8.504 6.042 -5.080 1.00 96.06 181 GLN A O 1
ATOM 1456 N N . SER A 1 182 ? -9.450 4.021 -4.808 1.00 97.06 182 SER A N 1
ATOM 1457 C CA . SER A 1 182 ? -8.325 3.284 -5.376 1.00 97.06 182 SER A CA 1
ATOM 1458 C C . SER A 1 182 ? -8.112 3.613 -6.854 1.00 97.06 182 SER A C 1
ATOM 1460 O O . SER A 1 182 ? -6.992 3.948 -7.249 1.00 97.06 182 SER A O 1
ATOM 1462 N N . LYS A 1 183 ? -9.180 3.588 -7.665 1.00 95.62 183 LYS A N 1
ATOM 1463 C CA . LYS A 1 183 ? -9.130 3.911 -9.098 1.00 95.62 183 LYS A CA 1
ATOM 1464 C C . LYS A 1 183 ? -8.608 5.331 -9.325 1.00 95.62 183 LYS A C 1
ATOM 1466 O O . LYS A 1 183 ? -7.770 5.532 -10.202 1.00 95.62 183 LYS A O 1
ATOM 1471 N N . GLU A 1 184 ? -9.056 6.302 -8.531 1.00 95.06 184 GLU A N 1
ATOM 1472 C CA . GLU A 1 184 ? -8.572 7.688 -8.581 1.00 95.06 184 GLU A CA 1
ATOM 1473 C C . GLU A 1 184 ? -7.070 7.786 -8.271 1.00 95.06 184 GLU A C 1
ATOM 1475 O O . GLU A 1 184 ? -6.302 8.320 -9.074 1.00 95.06 184 GLU A O 1
ATOM 1480 N N . CYS A 1 185 ? -6.622 7.197 -7.159 1.00 96.56 185 CYS A N 1
ATOM 1481 C CA . CYS A 1 185 ? -5.210 7.205 -6.773 1.00 96.56 185 CYS A CA 1
ATOM 1482 C C . CYS A 1 185 ? -4.318 6.538 -7.833 1.00 96.56 185 CYS A C 1
ATOM 1484 O O . CYS A 1 185 ? -3.250 7.053 -8.165 1.00 96.56 185 CYS A O 1
ATOM 1486 N N . MET A 1 186 ? -4.773 5.423 -8.412 1.00 96.69 186 MET A N 1
ATOM 1487 C CA . MET A 1 186 ? -4.052 4.710 -9.470 1.00 96.69 186 MET A CA 1
ATOM 1488 C C . MET A 1 186 ? -3.962 5.524 -10.764 1.00 96.69 186 MET A C 1
ATOM 1490 O O . MET A 1 186 ? -2.911 5.522 -11.404 1.00 96.69 186 MET A O 1
ATOM 1494 N N . ARG A 1 187 ? -5.009 6.277 -11.128 1.00 94.31 187 ARG A N 1
ATOM 1495 C CA . ARG A 1 187 ? -4.964 7.215 -12.263 1.00 94.31 187 ARG A CA 1
ATOM 1496 C C . ARG A 1 187 ? -3.951 8.335 -12.027 1.00 94.31 187 ARG A C 1
ATOM 1498 O O . ARG A 1 187 ? -3.164 8.625 -12.926 1.00 94.31 187 ARG A O 1
ATOM 1505 N N . ASN A 1 188 ? -3.918 8.911 -10.824 1.00 93.38 188 ASN A N 1
ATOM 1506 C CA . ASN A 1 188 ? -2.941 9.944 -10.464 1.00 93.38 188 ASN A CA 1
ATOM 1507 C C . ASN A 1 188 ? -1.505 9.401 -10.519 1.00 93.38 188 ASN A C 1
ATOM 1509 O O . ASN A 1 188 ? -0.629 10.023 -11.124 1.00 93.38 188 ASN A O 1
ATOM 1513 N N . ALA A 1 189 ? -1.274 8.205 -9.968 1.00 94.25 189 ALA A N 1
ATOM 1514 C CA . ALA A 1 189 ? 0.012 7.519 -10.055 1.00 94.25 189 ALA A CA 1
ATOM 1515 C C . ALA A 1 189 ? 0.414 7.257 -11.518 1.00 94.25 189 ALA A C 1
ATOM 1517 O O . ALA A 1 189 ? 1.536 7.562 -11.916 1.00 94.25 189 ALA A O 1
ATOM 1518 N N . GLN A 1 190 ? -0.512 6.764 -12.347 1.00 93.12 190 GLN A N 1
ATOM 1519 C CA . GLN A 1 190 ? -0.263 6.490 -13.763 1.00 93.12 190 GLN A CA 1
ATOM 1520 C C . GLN A 1 190 ? 0.067 7.758 -14.560 1.00 93.12 190 GLN A C 1
ATOM 1522 O O . GLN A 1 190 ? 0.951 7.731 -15.418 1.00 93.12 190 GLN A O 1
ATOM 1527 N N . ALA A 1 191 ? -0.613 8.872 -14.281 1.00 91.06 191 ALA A N 1
ATOM 1528 C CA . ALA A 1 191 ? -0.338 10.153 -14.922 1.00 91.06 191 ALA A CA 1
ATOM 1529 C C . ALA A 1 191 ? 1.088 10.637 -14.617 1.00 91.06 191 ALA A C 1
ATOM 1531 O O . ALA A 1 191 ? 1.785 11.087 -15.523 1.00 91.06 191 ALA A O 1
ATOM 1532 N N . ILE A 1 192 ? 1.554 10.481 -13.372 1.00 90.25 192 ILE A N 1
ATOM 1533 C CA . ILE A 1 192 ? 2.938 10.797 -12.989 1.00 90.25 192 ILE A CA 1
ATOM 1534 C C . ILE A 1 192 ? 3.913 9.834 -13.673 1.00 90.25 192 ILE A C 1
ATOM 1536 O O . ILE A 1 192 ? 4.900 10.286 -14.258 1.00 90.25 192 ILE A O 1
ATOM 1540 N N . ALA A 1 193 ? 3.628 8.529 -13.650 1.00 90.56 193 ALA A N 1
ATOM 1541 C CA . ALA A 1 193 ? 4.470 7.509 -14.267 1.00 90.56 193 ALA A CA 1
ATOM 1542 C C . ALA A 1 193 ? 4.687 7.763 -15.765 1.00 90.56 193 ALA A C 1
ATOM 1544 O O . ALA A 1 193 ? 5.817 7.680 -16.234 1.00 90.56 193 ALA A O 1
ATOM 1545 N N . ALA A 1 194 ? 3.643 8.175 -16.492 1.00 87.81 194 ALA A N 1
ATOM 1546 C CA . ALA A 1 194 ? 3.708 8.468 -17.925 1.00 87.81 194 ALA A CA 1
ATOM 1547 C C . ALA A 1 194 ? 4.653 9.631 -18.291 1.00 87.81 194 ALA A C 1
ATOM 1549 O O . ALA A 1 194 ? 5.063 9.753 -19.445 1.00 87.81 194 ALA A O 1
ATOM 1550 N N . THR A 1 195 ? 5.006 10.497 -17.333 1.00 83.19 195 THR A N 1
ATOM 1551 C CA . THR A 1 195 ? 5.951 11.605 -17.569 1.00 83.19 195 THR A CA 1
ATOM 1552 C C . THR A 1 195 ? 7.416 11.186 -17.493 1.00 83.19 195 THR A C 1
ATOM 1554 O O . THR A 1 195 ? 8.293 11.917 -17.963 1.00 83.19 195 THR A O 1
ATOM 1557 N N . LYS A 1 196 ? 7.698 10.022 -16.903 1.00 75.56 196 LYS A N 1
ATOM 1558 C CA . LYS A 1 196 ? 9.038 9.452 -16.811 1.00 75.56 196 LYS A CA 1
ATOM 1559 C C . LYS A 1 196 ? 9.199 8.369 -17.874 1.00 75.56 196 LYS A C 1
ATOM 1561 O O . LYS A 1 196 ? 8.269 7.631 -18.174 1.00 75.56 196 LYS A O 1
ATOM 1566 N N . GLY A 1 197 ? 10.386 8.305 -18.474 1.00 68.81 197 GLY A N 1
ATOM 1567 C CA . GLY A 1 197 ? 10.739 7.199 -19.363 1.00 68.81 197 GLY A CA 1
ATOM 1568 C C . GLY A 1 197 ? 10.699 5.859 -18.622 1.00 68.81 197 GLY A C 1
ATOM 1569 O O . GLY A 1 197 ? 10.812 5.816 -17.398 1.00 68.81 197 GLY A O 1
ATOM 1570 N N . ASP A 1 198 ? 10.551 4.780 -19.383 1.00 65.12 198 ASP A N 1
ATOM 1571 C CA . ASP A 1 198 ? 10.256 3.412 -18.928 1.00 65.12 198 ASP A CA 1
ATOM 1572 C C . ASP A 1 198 ? 11.470 2.686 -18.289 1.00 65.12 198 ASP A C 1
ATOM 1574 O O . ASP A 1 198 ? 11.739 1.523 -18.575 1.00 65.12 198 ASP A O 1
ATOM 1578 N N . GLU A 1 199 ? 12.281 3.382 -17.483 1.00 77.19 199 GLU A N 1
ATOM 1579 C CA . GLU A 1 199 ? 13.565 2.848 -16.988 1.00 77.19 199 GLU A CA 1
ATOM 1580 C C . GLU A 1 199 ? 13.440 1.989 -15.719 1.00 77.19 199 GLU A C 1
ATOM 1582 O O . GLU A 1 199 ? 14.288 1.128 -15.485 1.00 77.19 199 GLU A O 1
ATOM 1587 N N . ASP A 1 200 ? 12.394 2.183 -14.912 1.00 83.88 200 ASP A N 1
ATOM 1588 C CA . ASP A 1 200 ? 12.193 1.457 -13.653 1.00 83.88 200 ASP A CA 1
ATOM 1589 C C . ASP A 1 200 ? 10.817 0.784 -13.628 1.00 83.88 200 ASP A C 1
ATOM 1591 O O . ASP A 1 200 ? 9.787 1.426 -13.851 1.00 83.88 200 ASP A O 1
ATOM 1595 N N . ILE A 1 201 ? 10.819 -0.514 -13.307 1.00 85.31 201 ILE A N 1
ATOM 1596 C CA . ILE A 1 201 ? 9.644 -1.384 -13.234 1.00 85.31 201 ILE A CA 1
ATOM 1597 C C . ILE A 1 201 ? 8.534 -0.809 -12.351 1.00 85.31 201 ILE A C 1
ATOM 1599 O O . ILE A 1 201 ? 7.359 -1.038 -12.638 1.00 85.31 201 ILE A O 1
ATOM 1603 N N . PHE A 1 202 ? 8.867 -0.022 -11.326 1.00 85.81 202 PHE A N 1
ATOM 1604 C CA . PHE A 1 202 ? 7.872 0.589 -10.447 1.00 85.81 202 PHE A CA 1
ATOM 1605 C C . PHE A 1 202 ? 6.915 1.535 -11.199 1.00 85.81 202 PHE A C 1
ATOM 1607 O O . PHE A 1 202 ? 5.739 1.639 -10.851 1.00 85.81 202 PHE A O 1
ATOM 1614 N N . HIS A 1 203 ? 7.358 2.150 -12.302 1.00 90.00 203 HIS A N 1
ATOM 1615 C CA . HIS A 1 203 ? 6.512 3.002 -13.152 1.00 90.00 203 HIS A CA 1
ATOM 1616 C C . HIS A 1 203 ? 5.407 2.212 -13.864 1.00 90.00 203 HIS A C 1
ATOM 1618 O O . HIS A 1 203 ? 4.390 2.783 -14.252 1.00 90.00 203 HIS A O 1
ATOM 1624 N N . SER A 1 204 ? 5.568 0.893 -13.994 1.00 91.06 204 SER A N 1
ATOM 1625 C CA . SER A 1 204 ? 4.558 0.014 -14.587 1.00 91.06 204 SER A CA 1
ATOM 1626 C C . SER A 1 204 ? 3.487 -0.446 -13.591 1.00 91.06 204 SER A C 1
ATOM 1628 O O . SER A 1 204 ? 2.440 -0.944 -14.008 1.00 91.06 204 SER A O 1
ATOM 1630 N N . PHE A 1 205 ? 3.711 -0.285 -12.279 1.00 92.69 205 PHE A N 1
ATOM 1631 C CA . PHE A 1 205 ? 2.826 -0.839 -11.250 1.00 92.69 205 PHE A CA 1
ATOM 1632 C C . PHE A 1 205 ? 1.407 -0.255 -11.264 1.00 92.69 205 PHE A C 1
ATOM 1634 O O . PHE A 1 205 ? 0.469 -1.053 -11.176 1.00 92.69 205 PHE A O 1
ATOM 1641 N N . PRO A 1 206 ? 1.190 1.067 -11.432 1.00 95.12 206 PRO A N 1
ATOM 1642 C CA . PRO A 1 206 ? -0.164 1.605 -11.540 1.00 95.12 206 PRO A CA 1
ATOM 1643 C C . PRO A 1 206 ? -0.925 1.021 -12.740 1.00 95.12 206 PRO A C 1
ATOM 1645 O O . PRO A 1 206 ? -2.025 0.493 -12.572 1.00 95.12 206 PRO A O 1
ATOM 1648 N N . ALA A 1 207 ? -0.314 1.006 -13.931 1.00 93.06 207 ALA A N 1
ATOM 1649 C CA . ALA A 1 207 ? -0.900 0.407 -15.132 1.00 93.06 207 ALA A CA 1
ATOM 1650 C C . ALA A 1 207 ? -1.205 -1.084 -14.950 1.00 93.06 207 ALA A C 1
ATOM 1652 O O . ALA A 1 207 ? -2.271 -1.550 -15.361 1.00 93.06 207 ALA A O 1
ATOM 1653 N N . LEU A 1 208 ? -0.292 -1.839 -14.332 1.00 92.44 208 LEU A N 1
ATOM 1654 C CA . LEU A 1 208 ? -0.490 -3.254 -14.033 1.00 92.44 208 LEU A CA 1
ATOM 1655 C C . LEU A 1 208 ? -1.699 -3.449 -13.112 1.00 92.44 208 LEU A C 1
ATOM 1657 O O . LEU A 1 208 ? -2.580 -4.249 -13.430 1.00 92.44 208 LEU A O 1
ATOM 1661 N N . HIS A 1 209 ? -1.774 -2.689 -12.017 1.00 95.19 209 HIS A N 1
ATOM 1662 C CA . HIS A 1 209 ? -2.883 -2.752 -11.068 1.00 95.19 209 HIS A CA 1
ATOM 1663 C C . HIS A 1 209 ? -4.218 -2.451 -11.759 1.00 95.19 209 HIS A C 1
ATOM 1665 O O . HIS A 1 209 ? -5.164 -3.236 -11.670 1.00 95.19 209 HIS A O 1
ATOM 1671 N N . MET A 1 210 ? -4.276 -1.352 -12.518 1.00 94.81 210 MET A N 1
ATOM 1672 C CA . MET A 1 210 ? -5.459 -0.965 -13.285 1.00 94.81 210 MET A CA 1
ATOM 1673 C C . MET A 1 210 ? -5.853 -2.028 -14.315 1.00 94.81 210 MET A C 1
ATOM 1675 O O . MET A 1 210 ? -7.037 -2.299 -14.494 1.00 94.81 210 MET A O 1
ATOM 1679 N N . THR A 1 211 ? -4.881 -2.663 -14.973 1.00 93.12 211 THR A N 1
ATOM 1680 C CA . THR A 1 211 ? -5.132 -3.726 -15.956 1.00 93.12 211 THR A CA 1
ATOM 1681 C C . THR A 1 211 ? -5.756 -4.950 -15.295 1.00 93.12 211 THR A C 1
ATOM 1683 O O . THR A 1 211 ? -6.791 -5.426 -15.754 1.00 93.12 211 THR A O 1
ATOM 1686 N N . VAL A 1 212 ? -5.175 -5.431 -14.191 1.00 91.31 212 VAL A N 1
ATOM 1687 C CA . VAL A 1 212 ? -5.688 -6.595 -13.448 1.00 91.31 212 VAL A CA 1
ATOM 1688 C C . VAL A 1 212 ? -7.105 -6.345 -12.929 1.00 91.31 212 VAL A C 1
ATOM 1690 O O . VAL A 1 212 ? -7.931 -7.255 -12.908 1.00 91.31 212 VAL A O 1
ATOM 1693 N N . ARG A 1 213 ? -7.408 -5.106 -12.532 1.00 92.56 213 ARG A N 1
ATOM 1694 C CA . ARG A 1 213 ? -8.736 -4.709 -12.053 1.00 92.56 213 ARG A CA 1
ATOM 1695 C C . ARG A 1 213 ? -9.744 -4.401 -13.166 1.00 92.56 213 ARG A C 1
ATOM 1697 O O . ARG A 1 213 ? -10.913 -4.188 -12.859 1.00 92.56 213 ARG A O 1
ATOM 1704 N N . GLY A 1 214 ? -9.327 -4.378 -14.434 1.00 92.62 214 GLY A N 1
ATOM 1705 C CA . GLY A 1 214 ? -10.194 -3.982 -15.548 1.00 92.62 214 GLY A CA 1
ATOM 1706 C C . GLY A 1 214 ? -10.572 -2.495 -15.525 1.00 92.62 214 GLY A C 1
ATOM 1707 O O . GLY A 1 214 ? -11.630 -2.119 -16.013 1.00 92.62 214 GLY A O 1
ATOM 1708 N N . TRP A 1 215 ? -9.728 -1.650 -14.929 1.00 92.56 215 TRP A N 1
ATOM 1709 C CA . TRP A 1 215 ? -9.905 -0.196 -14.822 1.00 92.56 215 TRP A CA 1
ATOM 1710 C C . TRP A 1 215 ? -9.241 0.592 -15.945 1.00 92.56 215 TRP A C 1
ATOM 1712 O O . TRP A 1 215 ? -9.380 1.814 -15.992 1.00 92.56 215 TRP A O 1
ATOM 1722 N N . MET A 1 216 ? -8.488 -0.084 -16.813 1.00 87.12 216 MET A N 1
ATOM 1723 C CA . MET A 1 216 ? -8.004 0.515 -18.049 1.00 87.12 216 MET A CA 1
ATOM 1724 C C . MET A 1 216 ? -9.222 0.773 -18.929 1.00 87.12 216 MET A C 1
ATOM 1726 O O . MET A 1 216 ? -9.711 -0.137 -19.596 1.00 87.12 216 MET A O 1
ATOM 1730 N N . ASP A 1 217 ? -9.739 1.999 -18.863 1.00 72.31 217 ASP A N 1
ATOM 1731 C CA . ASP A 1 217 ? -10.875 2.443 -19.657 1.00 72.31 217 ASP A CA 1
ATOM 1732 C C . ASP A 1 217 ? -10.495 2.240 -21.141 1.00 72.31 217 ASP A C 1
ATOM 1734 O O . ASP A 1 217 ? -9.675 2.967 -21.707 1.00 72.31 217 ASP A O 1
ATOM 1738 N N . THR A 1 218 ? -11.021 1.186 -21.776 1.00 52.06 218 THR A N 1
ATOM 1739 C CA . THR A 1 218 ? -10.848 0.944 -23.212 1.00 52.06 218 THR A CA 1
ATOM 1740 C C . THR A 1 218 ? -11.571 2.072 -23.931 1.00 52.06 218 THR A C 1
ATOM 1742 O O . THR A 1 218 ? -12.795 2.049 -24.013 1.00 52.06 218 THR A O 1
ATOM 1745 N N . GLY A 1 219 ? -10.804 3.084 -24.343 1.00 48.53 219 GLY A N 1
ATOM 1746 C CA . GLY A 1 219 ? -11.256 4.401 -24.789 1.00 48.53 219 GLY A CA 1
ATOM 1747 C C . GLY A 1 219 ? -12.684 4.468 -25.323 1.00 48.53 219 GLY A C 1
ATOM 1748 O O . GLY A 1 219 ? -12.961 3.933 -26.391 1.00 48.53 219 GLY A O 1
ATOM 1749 N N . ASN A 1 220 ? -13.565 5.138 -24.575 1.00 40.69 220 ASN A N 1
ATOM 1750 C CA . ASN A 1 220 ? -14.716 5.873 -25.118 1.00 40.69 220 ASN A CA 1
ATOM 1751 C C . ASN A 1 220 ? -15.546 6.626 -24.077 1.00 40.69 220 ASN A C 1
ATOM 1753 O O . ASN A 1 220 ? -16.435 7.382 -24.461 1.00 40.69 220 ASN A O 1
ATOM 1757 N N . GLU A 1 221 ? -15.251 6.512 -22.787 1.00 41.22 221 GLU A N 1
ATOM 1758 C CA . GLU A 1 221 ? -15.808 7.455 -21.825 1.00 41.22 221 GLU A CA 1
ATOM 1759 C C . GLU A 1 221 ? -14.924 8.699 -21.820 1.00 41.22 221 GLU A C 1
ATOM 1761 O O . GLU A 1 221 ? -14.017 8.867 -21.010 1.00 41.22 221 GLU A O 1
ATOM 1766 N N . VAL A 1 222 ? -15.179 9.580 -22.796 1.00 46.81 222 VAL A N 1
ATOM 1767 C CA . VAL A 1 222 ? -14.938 11.008 -22.586 1.00 46.81 222 VAL A CA 1
ATOM 1768 C C . VAL A 1 222 ? -15.571 11.312 -21.230 1.00 46.81 222 VAL A C 1
ATOM 1770 O O . VAL A 1 222 ? -16.760 11.009 -21.080 1.00 46.81 222 VAL A O 1
ATOM 1773 N N . PRO A 1 223 ? -14.826 11.846 -20.245 1.00 41.41 223 PRO A N 1
ATOM 1774 C CA . PRO A 1 223 ? -15.445 12.290 -19.016 1.00 41.41 223 PRO A CA 1
ATOM 1775 C C . PRO A 1 223 ? -16.504 13.287 -19.455 1.00 41.41 223 PRO A C 1
ATOM 1777 O O . PRO A 1 223 ? -16.182 14.333 -20.024 1.00 41.41 223 PRO A O 1
ATOM 1780 N N . VAL A 1 224 ? -17.776 12.913 -19.309 1.00 40.88 224 VAL A N 1
ATOM 1781 C CA . VAL A 1 224 ? -18.868 13.858 -19.465 1.00 40.88 224 VAL A CA 1
ATOM 1782 C C . VAL A 1 224 ? -18.553 14.892 -18.409 1.00 40.88 224 VAL A C 1
ATOM 1784 O O . VAL A 1 224 ? -18.673 14.602 -17.218 1.00 40.88 224 VAL A O 1
ATOM 1787 N N . ALA A 1 225 ? -18.026 16.037 -18.854 1.00 40.75 225 ALA A N 1
ATOM 1788 C CA . ALA A 1 225 ? -17.745 17.158 -17.985 1.00 40.75 225 ALA A CA 1
ATOM 1789 C C . ALA A 1 225 ? -18.984 17.311 -17.105 1.00 40.75 225 ALA A C 1
ATOM 1791 O O . ALA A 1 225 ? -20.092 17.315 -17.669 1.00 40.75 225 ALA A O 1
ATOM 1792 N N . PRO A 1 226 ? -18.835 17.321 -15.767 1.00 37.53 226 PRO A N 1
ATOM 1793 C CA . PRO A 1 226 ? -19.974 17.447 -14.880 1.00 37.53 226 PRO A CA 1
ATOM 1794 C C . PRO A 1 226 ? -20.784 18.620 -15.410 1.00 37.53 226 PRO A C 1
ATOM 1796 O O . PRO A 1 226 ? -20.266 19.729 -15.559 1.00 37.53 226 PRO A O 1
ATOM 1799 N N . THR A 1 227 ? -22.012 18.333 -15.849 1.00 40.81 227 THR A N 1
ATOM 1800 C CA . THR A 1 227 ? -22.921 19.374 -16.309 1.00 40.81 227 THR A CA 1
ATOM 1801 C C . THR A 1 227 ? -23.052 20.286 -15.114 1.00 40.81 227 THR A C 1
ATOM 1803 O O . THR A 1 227 ? -23.611 19.844 -14.113 1.00 40.81 227 THR A O 1
ATOM 1806 N N . GLN A 1 228 ? -22.422 21.464 -15.191 1.00 33.88 228 GLN A N 1
ATOM 1807 C CA . GLN A 1 228 ? -22.233 22.341 -14.047 1.00 33.88 228 GLN A CA 1
ATOM 1808 C C . GLN A 1 228 ? -23.571 22.455 -13.311 1.00 33.88 228 GLN A C 1
ATOM 1810 O O . GLN A 1 228 ? -24.526 23.003 -13.883 1.00 33.88 228 GLN A O 1
ATOM 1815 N N . PRO A 1 229 ? -23.685 21.925 -12.078 1.00 38.41 229 PRO A N 1
ATOM 1816 C CA . PRO A 1 229 ? -24.717 22.417 -11.201 1.00 38.41 229 PRO A CA 1
ATOM 1817 C C . PRO A 1 229 ? -24.452 23.917 -11.078 1.00 38.41 229 PRO A C 1
ATOM 1819 O O . PRO A 1 229 ? -23.304 24.367 -11.056 1.00 38.41 229 PRO A O 1
ATOM 1822 N N . LYS A 1 230 ? -25.533 24.695 -11.126 1.00 42.72 230 LYS A N 1
ATOM 1823 C CA . LYS A 1 230 ? -25.515 26.136 -10.863 1.00 42.72 230 LYS A CA 1
ATOM 1824 C C . LYS A 1 230 ? -24.547 26.433 -9.722 1.00 42.72 230 LYS A C 1
ATOM 1826 O O . LYS A 1 230 ? -24.600 25.708 -8.740 1.00 42.72 230 LYS A O 1
ATOM 1831 N N . GLN A 1 231 ? -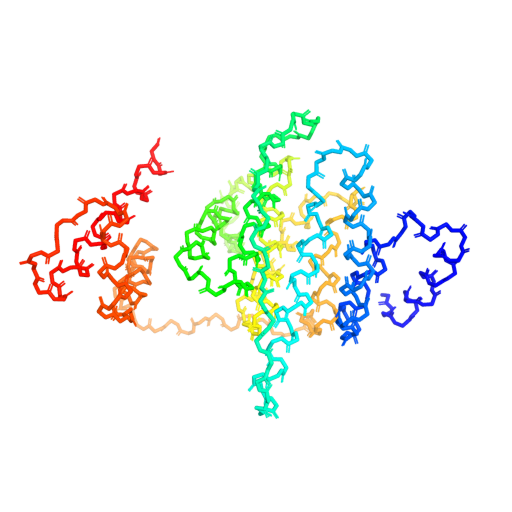23.742 27.487 -9.882 1.00 46.31 231 GLN A N 1
ATOM 1832 C CA . GLN A 1 231 ? -22.880 28.071 -8.850 1.00 46.31 231 GLN A CA 1
ATOM 1833 C C . GLN A 1 231 ? -23.540 27.975 -7.468 1.00 46.31 231 GLN A C 1
ATOM 1835 O O . GLN A 1 231 ? -24.387 28.796 -7.117 1.00 46.31 231 GLN A O 1
ATOM 1840 N N . GLU A 1 232 ? -23.161 26.942 -6.733 1.00 49.50 232 GLU A N 1
ATOM 1841 C CA . GLU A 1 232 ? -23.245 26.861 -5.288 1.00 49.50 232 GLU A CA 1
ATOM 1842 C C . GLU A 1 232 ? -21.802 27.033 -4.810 1.00 49.50 232 GLU A C 1
ATOM 1844 O O . GLU A 1 232 ? -20.862 26.693 -5.532 1.00 49.50 232 GLU A O 1
ATOM 1849 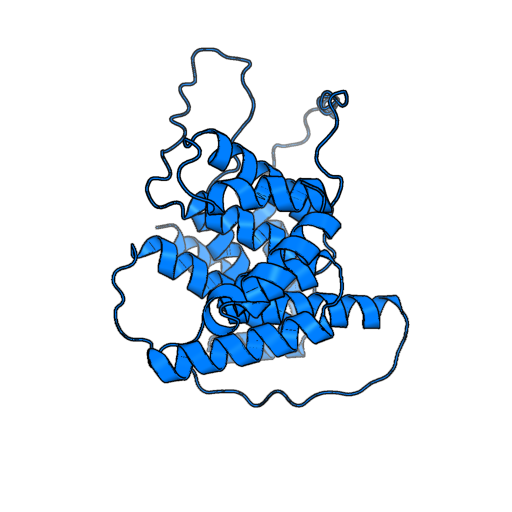N N . GLU A 1 233 ? -21.662 27.738 -3.694 1.00 53.44 233 GLU A N 1
ATOM 1850 C CA . GLU A 1 233 ? -20.428 28.324 -3.178 1.00 53.44 233 GLU A CA 1
ATOM 1851 C C . GLU A 1 233 ? -19.257 27.330 -3.221 1.00 53.44 233 GLU A C 1
ATOM 1853 O O . GLU A 1 233 ? -19.392 26.157 -2.888 1.00 53.44 233 GLU A O 1
ATOM 1858 N N . GLU A 1 234 ? -18.124 27.802 -3.737 1.00 51.22 234 GLU A N 1
ATOM 1859 C CA . GLU A 1 234 ? -16.897 27.029 -3.903 1.00 51.22 234 GLU A CA 1
ATOM 1860 C C . GLU A 1 234 ? -16.305 26.771 -2.511 1.00 51.22 234 GLU A C 1
ATOM 1862 O O . GLU A 1 234 ? -15.539 27.588 -2.003 1.00 51.22 234 GLU A O 1
ATOM 1867 N N . ASP A 1 235 ? -16.715 25.667 -1.878 1.00 58.12 235 ASP A N 1
ATOM 1868 C CA . ASP A 1 235 ? -16.047 25.137 -0.689 1.00 58.12 235 ASP A CA 1
ATOM 1869 C C . ASP A 1 235 ? -14.589 24.866 -1.069 1.00 58.12 235 ASP A C 1
ATOM 1871 O O . ASP A 1 235 ? -14.286 24.104 -1.996 1.00 58.12 235 ASP A O 1
ATOM 1875 N N . THR A 1 236 ? -13.672 25.549 -0.394 1.00 75.12 236 THR A N 1
ATOM 1876 C CA . THR A 1 236 ? -12.244 25.418 -0.669 1.00 75.12 236 THR A CA 1
ATOM 1877 C C . THR A 1 236 ? -11.773 24.002 -0.314 1.00 75.12 236 THR A C 1
ATOM 1879 O O . THR A 1 236 ? -12.381 23.314 0.504 1.00 75.12 236 THR A O 1
ATOM 1882 N N . GLU A 1 237 ? -10.676 23.515 -0.908 1.00 61.56 237 GLU A N 1
ATOM 1883 C CA . GLU A 1 237 ? -10.106 22.202 -0.536 1.00 61.56 237 GLU A CA 1
ATOM 1884 C C . GLU A 1 237 ? -9.817 22.101 0.979 1.00 61.56 237 GLU A C 1
ATOM 1886 O O . GLU A 1 237 ? -9.868 21.008 1.552 1.00 61.56 237 GLU A O 1
ATOM 1891 N N . GLU A 1 238 ? -9.574 23.243 1.634 1.00 68.00 238 GLU A N 1
ATOM 1892 C CA . GLU A 1 238 ? -9.468 23.364 3.090 1.00 68.00 238 GLU A CA 1
ATOM 1893 C C . GLU A 1 238 ? -10.798 23.053 3.793 1.00 68.00 238 GLU A C 1
ATOM 1895 O O . GLU A 1 238 ? -10.792 22.303 4.767 1.00 68.00 238 GLU A O 1
ATOM 1900 N N . ASP A 1 239 ? -11.933 23.527 3.273 1.00 74.69 239 ASP A N 1
ATOM 1901 C CA . ASP A 1 239 ? -13.268 23.259 3.824 1.00 74.69 239 ASP A CA 1
ATOM 1902 C C . ASP A 1 239 ? -13.640 21.775 3.698 1.00 74.69 239 ASP A C 1
ATOM 1904 O O . ASP A 1 23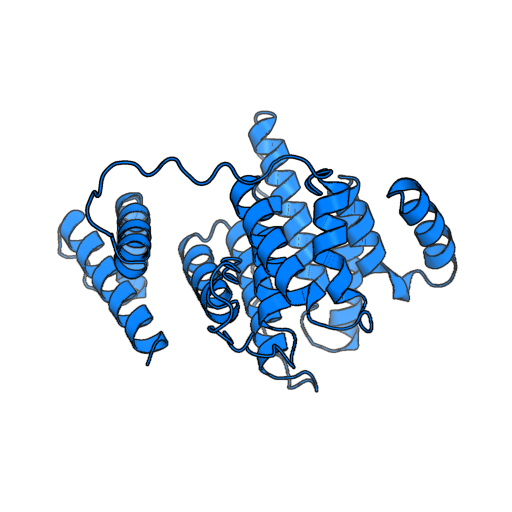9 ? -14.141 21.175 4.649 1.00 74.69 239 ASP A O 1
ATOM 1908 N N . ILE A 1 240 ? -13.302 21.134 2.573 1.00 72.88 240 ILE A N 1
ATOM 1909 C CA . ILE A 1 240 ? -13.530 19.692 2.366 1.00 72.88 240 ILE A CA 1
ATOM 1910 C C . ILE A 1 240 ? -12.689 18.861 3.347 1.00 72.88 240 ILE A C 1
ATOM 1912 O O . ILE A 1 240 ? -13.175 17.891 3.939 1.00 72.88 240 ILE A O 1
ATOM 1916 N N . MET A 1 241 ? -11.422 19.236 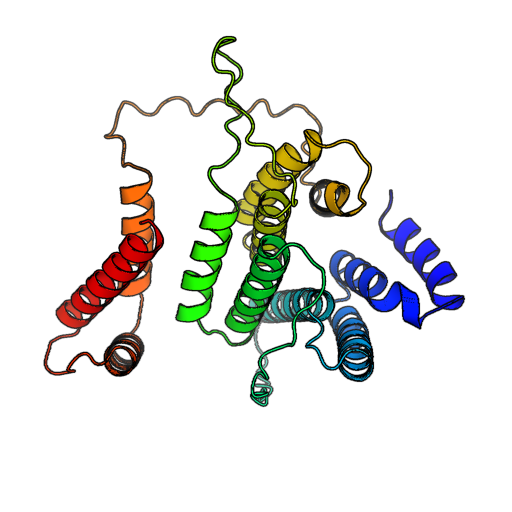3.546 1.00 72.81 241 MET A N 1
ATOM 1917 C CA . MET A 1 241 ? -10.541 18.567 4.504 1.00 72.81 241 MET A CA 1
ATOM 1918 C C . MET A 1 241 ? -11.034 18.761 5.942 1.00 72.81 241 MET A C 1
ATOM 1920 O O . MET A 1 241 ? -11.076 17.803 6.719 1.00 72.81 241 MET A O 1
ATOM 1924 N N . MET A 1 242 ? -11.453 19.978 6.285 1.00 75.12 242 MET A N 1
ATOM 1925 C CA . MET A 1 242 ? -11.952 20.327 7.611 1.00 75.12 242 MET A CA 1
ATOM 1926 C C . MET A 1 242 ? -13.269 19.614 7.918 1.00 75.12 242 MET A C 1
ATOM 1928 O O . MET A 1 242 ? -13.424 19.062 9.009 1.00 75.12 242 MET A O 1
ATOM 1932 N N . GLN A 1 243 ? -14.163 19.511 6.932 1.00 76.31 243 GLN A N 1
ATOM 1933 C CA . GLN A 1 243 ? -15.410 18.762 7.046 1.00 76.31 243 GLN A CA 1
ATOM 1934 C C . GLN A 1 243 ? -15.150 17.263 7.240 1.00 76.31 243 GLN A C 1
ATOM 1936 O O . GLN A 1 243 ? -15.748 16.643 8.115 1.00 76.31 243 GLN A O 1
ATOM 1941 N N . SER A 1 244 ? -14.188 16.682 6.513 1.00 71.19 244 SER A N 1
ATOM 1942 C CA . SER A 1 244 ? -13.812 15.272 6.690 1.00 71.19 244 SER A CA 1
ATOM 1943 C C . SER A 1 244 ? -13.235 14.979 8.082 1.00 71.19 244 SER A C 1
ATOM 1945 O O . SER A 1 244 ? -13.466 13.891 8.621 1.00 71.19 244 SER A O 1
ATOM 1947 N N . ILE A 1 245 ? -12.478 15.917 8.664 1.00 70.00 245 ILE A N 1
ATOM 1948 C CA . ILE A 1 245 ? -11.953 15.802 10.034 1.00 70.00 245 ILE A CA 1
ATOM 1949 C C . ILE A 1 245 ? -13.100 15.912 11.041 1.00 70.00 245 ILE A C 1
ATOM 1951 O O . ILE A 1 245 ? -13.189 15.087 11.953 1.00 70.00 245 ILE A O 1
ATOM 1955 N N . MET A 1 246 ? -14.002 16.881 10.855 1.00 71.50 246 MET A N 1
ATOM 1956 C CA . MET A 1 246 ? -15.182 17.049 11.704 1.00 71.50 246 MET A CA 1
ATOM 1957 C C . MET A 1 246 ? -16.057 15.796 11.704 1.00 71.50 246 MET A C 1
ATOM 1959 O O . MET A 1 246 ? -16.353 15.273 12.776 1.00 71.50 246 MET A O 1
ATOM 1963 N N . ASP A 1 247 ? -16.409 15.263 10.536 1.00 72.38 247 ASP A N 1
ATOM 1964 C CA . ASP A 1 247 ? -17.258 14.073 10.424 1.00 72.38 247 ASP A CA 1
ATOM 1965 C C . ASP A 1 247 ? -16.608 12.846 11.083 1.00 72.38 247 ASP A C 1
ATOM 1967 O O . ASP A 1 247 ? -17.278 12.075 11.776 1.00 72.38 247 ASP A O 1
ATOM 1971 N N . SER A 1 248 ? -15.284 12.704 10.944 1.00 71.00 248 SER A N 1
ATOM 1972 C CA . SER A 1 248 ? -14.529 11.606 11.557 1.00 71.00 248 SER A CA 1
ATOM 1973 C C . SER A 1 248 ? -14.520 11.693 13.084 1.00 71.00 248 SER A C 1
ATOM 1975 O O . SER A 1 248 ? -14.768 10.691 13.750 1.00 71.00 248 SER A O 1
ATOM 1977 N N . VAL A 1 249 ? -14.281 12.877 13.661 1.00 67.06 249 VAL A N 1
ATOM 1978 C CA . VAL A 1 249 ? -14.258 13.054 15.125 1.00 67.06 249 VAL A CA 1
ATOM 1979 C C . VAL A 1 249 ? -15.664 12.988 15.722 1.00 67.06 249 VAL A C 1
ATOM 1981 O O . VAL A 1 249 ? -15.862 12.441 16.809 1.00 67.06 249 VAL A O 1
ATOM 1984 N N . MET A 1 250 ? -16.667 13.497 15.007 1.00 73.31 250 MET A N 1
ATOM 1985 C CA . MET A 1 250 ? -18.058 13.450 15.456 1.00 73.31 250 MET A CA 1
ATOM 1986 C C . MET A 1 250 ? -18.621 12.023 15.465 1.00 73.31 250 MET A C 1
ATOM 1988 O O . MET A 1 250 ? -19.464 11.723 16.316 1.00 73.31 250 MET A O 1
ATOM 1992 N N . GLY A 1 251 ? -18.112 11.144 14.594 1.00 71.12 251 GLY A N 1
ATOM 1993 C CA . GLY A 1 251 ? -18.434 9.716 14.558 1.00 71.12 251 GLY A CA 1
ATOM 1994 C C . GLY A 1 251 ? -17.788 8.862 15.657 1.00 71.12 251 GLY A C 1
ATOM 1995 O O . GLY A 1 251 ? -18.208 7.720 15.838 1.00 71.12 251 GLY A O 1
ATOM 1996 N N . LEU A 1 252 ? -16.808 9.383 16.406 1.00 71.12 252 LEU A N 1
ATOM 1997 C CA . LEU A 1 252 ? -16.170 8.648 17.506 1.00 71.12 252 LEU A CA 1
ATOM 1998 C C . LEU A 1 252 ? -17.110 8.503 18.711 1.00 71.12 252 LEU A C 1
ATOM 2000 O O . LEU A 1 252 ? -17.870 9.422 19.042 1.00 71.12 252 LEU A O 1
ATOM 2004 N N . GLY A 1 253 ? -17.035 7.361 19.398 1.00 75.25 253 GLY A N 1
ATOM 2005 C CA . GLY A 1 253 ? -17.732 7.156 20.664 1.00 75.25 253 GLY A CA 1
ATOM 2006 C C . GLY A 1 253 ? -17.113 7.982 21.796 1.00 75.25 253 GLY A C 1
ATOM 2007 O O . GLY A 1 253 ? -15.939 8.346 21.749 1.00 75.25 253 GLY A O 1
ATOM 2008 N N . LEU A 1 254 ? -17.893 8.258 22.847 1.00 62.09 254 LEU A N 1
ATOM 2009 C CA . LEU A 1 254 ? -17.436 8.996 24.035 1.00 62.09 254 LEU A CA 1
ATOM 2010 C C . LEU A 1 254 ? -16.145 8.410 24.636 1.00 62.09 254 LEU A C 1
ATOM 2012 O O . LEU A 1 254 ? -15.259 9.153 25.052 1.00 62.09 254 LEU A O 1
ATOM 2016 N N . GLU A 1 255 ? -16.039 7.080 24.672 1.00 69.31 255 GLU A N 1
ATOM 2017 C CA . GLU A 1 255 ? -14.884 6.361 25.221 1.00 69.31 255 GLU A CA 1
ATOM 2018 C C . GLU A 1 255 ? -13.617 6.570 24.374 1.00 69.31 255 GLU A C 1
ATOM 2020 O O . GLU A 1 255 ? -12.539 6.793 24.931 1.00 69.31 255 GLU A O 1
ATOM 2025 N N . ASP A 1 256 ? -13.754 6.597 23.046 1.00 72.81 256 ASP A N 1
ATOM 2026 C CA . ASP A 1 256 ? -12.647 6.812 22.106 1.00 72.81 256 ASP A CA 1
ATOM 2027 C C . ASP A 1 256 ? -12.124 8.251 22.188 1.00 72.81 256 ASP A C 1
ATOM 2029 O O . ASP A 1 256 ? -10.917 8.489 22.277 1.00 72.81 256 ASP A O 1
ATOM 2033 N N . VAL A 1 257 ? -13.042 9.222 22.239 1.00 67.19 257 VAL A N 1
ATOM 2034 C CA . VAL A 1 257 ? -12.710 10.648 22.376 1.00 67.19 257 VAL A CA 1
ATOM 2035 C C . VAL A 1 257 ? -12.027 10.916 23.716 1.00 67.19 257 VAL A C 1
ATOM 2037 O O . VAL A 1 257 ? -10.996 11.590 23.763 1.00 67.19 257 VAL A O 1
ATOM 2040 N N . ALA A 1 258 ? -12.557 10.357 24.807 1.00 64.12 258 ALA A N 1
ATOM 2041 C CA . ALA A 1 258 ? -11.964 10.482 26.133 1.00 64.12 258 ALA A CA 1
ATOM 2042 C C . ALA A 1 258 ? -10.552 9.871 26.192 1.00 64.12 258 ALA A C 1
ATOM 2044 O O . ALA A 1 258 ? -9.650 10.459 26.796 1.00 64.12 258 ALA A O 1
ATOM 2045 N N . GLY A 1 259 ? -10.342 8.718 25.546 1.00 74.75 259 GLY A N 1
ATOM 2046 C CA . GLY A 1 259 ? -9.037 8.066 25.449 1.00 74.75 259 GLY A CA 1
ATOM 2047 C C . GLY A 1 259 ? -8.004 8.909 24.697 1.00 74.75 259 GLY A C 1
ATOM 2048 O O . GLY A 1 259 ? -6.874 9.073 25.171 1.00 74.75 259 GLY A O 1
ATOM 2049 N N . GLU A 1 260 ? -8.392 9.498 23.565 1.00 72.50 260 GLU A N 1
ATOM 2050 C CA . GLU A 1 260 ? -7.496 10.331 22.759 1.00 72.50 260 GLU A CA 1
ATOM 2051 C C . GLU A 1 260 ? -7.180 11.668 23.450 1.00 72.50 260 GLU A C 1
ATOM 2053 O O . GLU A 1 260 ? -6.024 12.093 23.484 1.00 72.50 260 GLU A O 1
ATOM 2058 N N . MET A 1 261 ? -8.163 12.289 24.112 1.00 73.25 261 MET A N 1
ATOM 2059 C CA . MET A 1 261 ? -7.940 13.494 24.917 1.00 73.25 261 MET A CA 1
ATOM 2060 C C . MET A 1 261 ? -6.942 13.269 26.054 1.00 73.25 261 MET A C 1
ATOM 2062 O O . MET A 1 261 ? -6.047 14.092 26.256 1.00 73.25 261 MET A O 1
ATOM 2066 N N . ILE A 1 262 ? -7.049 12.145 26.772 1.00 74.69 262 ILE A N 1
ATOM 2067 C CA . ILE A 1 262 ? -6.094 11.786 27.831 1.00 74.69 262 ILE A CA 1
ATOM 2068 C C . ILE A 1 262 ? -4.692 11.605 27.243 1.00 74.69 262 ILE A C 1
ATOM 2070 O O . ILE A 1 262 ? -3.719 12.100 27.816 1.00 74.69 262 ILE A O 1
ATOM 2074 N N . ARG A 1 263 ? -4.575 10.942 26.085 1.00 74.44 263 ARG A N 1
ATOM 2075 C CA . ARG A 1 263 ? -3.290 10.752 25.397 1.00 74.44 263 ARG A CA 1
ATOM 2076 C C . ARG A 1 263 ? -2.648 12.087 25.006 1.00 74.44 263 ARG A C 1
ATOM 2078 O O . ARG A 1 263 ? -1.432 12.227 25.117 1.00 74.44 263 ARG A O 1
ATOM 2085 N N . LYS A 1 264 ? -3.458 13.072 24.611 1.00 73.75 264 LYS A N 1
ATOM 2086 C CA . LYS A 1 264 ? -3.032 14.444 24.289 1.00 73.75 264 LYS A CA 1
ATOM 2087 C C . LYS A 1 264 ? -2.875 15.354 25.521 1.00 73.75 264 LYS A C 1
ATOM 2089 O O . LYS A 1 264 ? -2.538 16.524 25.376 1.00 73.75 264 LYS A O 1
ATOM 2094 N N . GLY A 1 265 ? -3.078 14.840 26.738 1.00 71.75 265 GLY A N 1
ATOM 2095 C CA . GLY A 1 265 ? -2.895 15.591 27.987 1.00 71.75 265 GLY A CA 1
ATOM 2096 C C . GLY A 1 265 ? -4.015 16.589 28.310 1.00 71.75 265 GLY A C 1
ATOM 2097 O O . GLY A 1 265 ? -3.824 17.478 29.143 1.00 71.75 265 GLY A O 1
ATOM 2098 N N . LEU A 1 266 ? -5.180 16.452 27.675 1.00 73.25 266 LEU A N 1
ATOM 2099 C CA . LEU A 1 266 ? -6.356 17.286 27.920 1.00 73.25 266 LEU A CA 1
ATOM 2100 C C . LEU A 1 266 ? -7.139 16.766 29.139 1.00 73.25 266 LEU A C 1
ATOM 2102 O O . LEU A 1 266 ? -7.233 15.562 29.385 1.00 73.25 266 LEU A O 1
ATOM 2106 N N . LYS A 1 267 ? -7.703 17.682 29.935 1.00 75.88 267 LYS A N 1
ATOM 2107 C CA . LYS A 1 267 ? -8.483 17.330 31.135 1.00 75.88 267 LYS A CA 1
ATOM 2108 C C . LYS A 1 267 ? -9.892 16.867 30.763 1.00 75.88 267 LYS A C 1
ATOM 2110 O O . LYS A 1 267 ? -10.560 17.506 29.956 1.00 75.88 267 LYS A O 1
ATOM 2115 N N . ASN A 1 268 ? -10.351 15.802 31.417 1.00 68.44 268 ASN A N 1
ATOM 2116 C CA . ASN A 1 268 ? -11.593 15.085 31.114 1.00 68.44 268 ASN A CA 1
ATOM 2117 C C . ASN A 1 268 ? -12.812 15.615 31.910 1.00 68.44 268 ASN A C 1
ATOM 2119 O O . ASN A 1 268 ? -13.651 14.852 32.369 1.00 68.44 268 ASN A O 1
ATOM 2123 N N . ASP A 1 269 ? -12.890 16.931 32.127 1.00 68.06 269 ASP A N 1
ATOM 2124 C CA . ASP A 1 269 ? -13.902 17.532 33.020 1.00 68.06 269 ASP A CA 1
ATOM 2125 C C . ASP A 1 269 ? -15.064 18.203 32.256 1.00 68.06 269 ASP A C 1
ATOM 2127 O O . ASP A 1 269 ? -15.846 18.955 32.840 1.00 68.06 269 ASP A O 1
ATOM 2131 N N . LYS A 1 270 ? -15.165 17.980 30.940 1.00 73.69 270 LYS A N 1
ATOM 2132 C CA . LYS A 1 270 ? -16.154 18.617 30.055 1.00 73.69 270 LYS A CA 1
ATOM 2133 C C . LYS A 1 270 ? -17.124 17.588 29.464 1.00 73.69 270 LYS A C 1
ATOM 2135 O O . LYS A 1 270 ? -16.863 16.391 29.505 1.00 73.69 270 LYS A O 1
ATOM 2140 N N . ASP A 1 271 ? -18.245 18.059 28.920 1.00 80.69 271 ASP A N 1
ATOM 2141 C CA . ASP A 1 271 ? -19.187 17.201 28.194 1.00 80.69 271 ASP A CA 1
ATOM 2142 C C . ASP A 1 271 ? -18.628 16.729 26.834 1.00 80.69 271 ASP A C 1
ATOM 2144 O O . ASP A 1 271 ? -17.711 17.333 26.274 1.00 80.69 271 ASP A O 1
ATOM 2148 N N . GLU A 1 272 ? -19.196 15.645 26.295 1.00 71.44 272 GLU A N 1
ATOM 2149 C CA . GLU A 1 272 ? -18.742 14.970 25.065 1.00 71.44 272 GLU A CA 1
ATOM 2150 C C . GLU A 1 272 ? -18.559 15.910 23.870 1.00 71.44 272 GLU A C 1
ATOM 2152 O O . GLU A 1 272 ? -17.614 15.783 23.094 1.00 71.44 272 GLU A O 1
ATOM 2157 N N . SER A 1 273 ? -19.482 16.858 23.705 1.00 72.44 273 SER A N 1
ATOM 2158 C CA . SER A 1 273 ? -19.449 17.787 22.577 1.00 72.44 273 SER A CA 1
ATOM 2159 C C . SER A 1 273 ? -18.259 18.732 22.694 1.00 72.44 273 SER A C 1
ATOM 2161 O O . SER A 1 273 ? -17.556 18.966 21.713 1.00 72.44 273 SER A O 1
ATOM 2163 N N . THR A 1 274 ? -17.972 19.220 23.903 1.00 75.25 274 THR A N 1
ATOM 2164 C CA . THR A 1 274 ? -16.807 20.079 24.129 1.00 75.25 274 THR A CA 1
ATOM 2165 C C . THR A 1 274 ? -15.497 19.301 23.998 1.00 75.25 274 THR A C 1
ATOM 2167 O O . THR A 1 274 ? -14.509 19.839 23.509 1.00 75.25 274 THR A O 1
ATOM 2170 N N . MET A 1 275 ? -15.497 18.022 24.376 1.00 73.19 275 MET A N 1
ATOM 2171 C CA . MET A 1 275 ? -14.359 17.122 24.194 1.00 73.19 275 MET A CA 1
ATOM 2172 C C . MET A 1 275 ? -13.997 16.904 22.725 1.00 73.19 275 MET A C 1
ATOM 2174 O O . MET A 1 275 ? -12.834 17.023 22.341 1.00 73.19 275 MET A O 1
ATOM 2178 N N . LYS A 1 276 ? -15.006 16.638 21.890 1.00 70.44 276 LYS A N 1
ATOM 2179 C CA . LYS A 1 276 ? -14.845 16.482 20.440 1.00 70.44 276 LYS A CA 1
ATOM 2180 C C . LYS A 1 276 ? -14.298 17.760 19.799 1.00 70.44 276 LYS A C 1
ATOM 2182 O O . LYS A 1 276 ? -13.375 17.680 18.996 1.00 70.44 276 LYS A O 1
ATOM 2187 N N . LEU A 1 277 ? -14.801 18.933 20.198 1.00 75.12 277 LEU A N 1
ATOM 2188 C CA . LEU A 1 277 ? -14.311 20.225 19.698 1.00 75.12 277 LEU A CA 1
ATOM 2189 C C . LEU A 1 277 ? -12.866 20.522 20.125 1.00 75.12 277 LEU A C 1
ATOM 2191 O O . LEU A 1 277 ? -12.077 20.967 19.294 1.00 75.12 277 LEU A O 1
ATOM 2195 N N . ASP A 1 278 ? -12.503 20.247 21.382 1.00 75.69 278 ASP A N 1
ATOM 2196 C CA . ASP A 1 278 ? -11.125 20.414 21.863 1.00 75.69 278 ASP A CA 1
ATOM 2197 C C . ASP A 1 278 ? -10.159 19.488 21.098 1.00 75.69 278 ASP A C 1
ATOM 2199 O O . ASP A 1 278 ? -9.062 19.904 20.726 1.00 75.69 278 ASP A O 1
ATOM 2203 N N . LEU A 1 279 ? -10.568 18.243 20.821 1.00 72.38 279 LEU A N 1
ATOM 2204 C CA . LEU A 1 279 ? -9.772 17.298 20.036 1.00 72.38 279 LEU A CA 1
ATOM 2205 C C . LEU A 1 279 ? -9.624 17.747 18.573 1.00 72.38 279 LEU A C 1
ATOM 2207 O O . LEU A 1 279 ? -8.519 17.689 18.039 1.00 72.38 279 LEU A O 1
ATOM 2211 N N . ILE A 1 280 ? -10.699 18.238 17.942 1.00 75.94 280 ILE A N 1
ATOM 2212 C CA . ILE A 1 280 ? -10.653 18.816 16.587 1.00 75.94 280 ILE A CA 1
ATOM 2213 C C . ILE A 1 280 ? -9.670 19.989 16.541 1.00 75.94 280 ILE A C 1
ATOM 2215 O O . ILE A 1 280 ? -8.838 20.035 15.641 1.00 75.94 280 ILE A O 1
ATOM 2219 N N . ALA A 1 281 ? -9.722 20.901 17.515 1.00 75.50 281 ALA A N 1
ATOM 2220 C CA . ALA A 1 281 ? -8.829 22.057 17.561 1.00 75.50 281 ALA A CA 1
ATOM 2221 C C . ALA A 1 281 ? -7.350 21.641 17.633 1.00 75.50 281 ALA A C 1
ATOM 2223 O O . ALA A 1 281 ? -6.539 22.142 16.860 1.00 75.50 281 ALA A O 1
ATOM 2224 N N . VAL A 1 282 ? -7.010 20.664 18.484 1.00 76.31 282 VAL A N 1
ATOM 2225 C CA . VAL A 1 282 ? -5.635 20.137 18.581 1.00 76.31 282 VAL A CA 1
ATOM 2226 C C . VAL A 1 282 ? -5.191 19.459 17.284 1.00 76.31 282 VAL A C 1
ATOM 2228 O O . VAL A 1 282 ? -4.050 19.628 16.865 1.00 76.31 282 VAL A O 1
ATOM 2231 N N . LEU A 1 283 ? -6.078 18.703 16.631 1.00 71.50 283 LEU A N 1
ATOM 2232 C CA . LEU A 1 283 ? -5.762 18.056 15.356 1.00 71.50 283 LEU A CA 1
ATOM 2233 C C . LEU A 1 283 ? -5.562 19.075 14.229 1.00 71.50 283 LEU A C 1
ATOM 2235 O O . LEU A 1 283 ? -4.680 18.877 13.401 1.00 71.50 283 LEU A O 1
ATOM 2239 N N . ILE A 1 284 ? -6.343 20.160 14.209 1.00 75.19 284 ILE A N 1
ATOM 2240 C CA . ILE A 1 284 ? -6.179 21.262 13.254 1.00 75.19 284 ILE A CA 1
ATOM 2241 C C . ILE A 1 284 ? -4.850 21.986 13.497 1.00 75.19 284 ILE A C 1
ATOM 2243 O O . ILE A 1 284 ? -4.107 22.190 12.541 1.00 75.19 284 ILE A O 1
ATOM 2247 N N . ASP A 1 285 ? -4.515 22.315 14.747 1.00 72.62 285 ASP A N 1
ATOM 2248 C CA . ASP A 1 285 ? -3.254 22.990 15.084 1.00 72.62 285 ASP A CA 1
ATOM 2249 C C . ASP A 1 285 ? -2.031 22.142 14.685 1.00 72.62 285 ASP A C 1
ATOM 2251 O O . ASP A 1 285 ? -1.110 22.655 14.051 1.00 72.62 285 ASP A O 1
ATOM 2255 N N . GLU A 1 286 ? -2.043 20.828 14.951 1.00 73.00 286 GLU A N 1
ATOM 2256 C CA . GLU A 1 286 ? -0.978 19.909 14.507 1.00 73.00 286 GLU A CA 1
ATOM 2257 C C . GLU A 1 286 ? -0.859 19.843 12.976 1.00 73.00 286 GLU A C 1
ATOM 2259 O O . GLU A 1 286 ? 0.239 19.701 12.430 1.00 73.00 286 GLU A O 1
ATOM 2264 N N . LEU A 1 287 ? -1.985 19.949 12.268 1.00 61.78 287 LEU A N 1
ATOM 2265 C CA . LEU A 1 287 ? -2.024 19.924 10.809 1.00 61.78 287 LEU A CA 1
ATOM 2266 C C . LEU A 1 287 ? -1.477 21.234 10.229 1.00 61.78 287 LEU A C 1
ATOM 2268 O O . LEU A 1 287 ? -0.655 21.186 9.316 1.00 61.78 287 LEU A O 1
ATOM 2272 N N . ILE A 1 288 ? -1.833 22.382 10.808 1.00 69.56 288 ILE A N 1
ATOM 2273 C CA . ILE A 1 288 ? -1.291 23.699 10.442 1.00 69.56 288 ILE A CA 1
ATOM 2274 C C . ILE A 1 288 ? 0.216 23.769 10.720 1.00 69.56 288 ILE A C 1
ATOM 2276 O O . ILE A 1 288 ? 0.970 24.197 9.849 1.00 69.56 288 ILE A O 1
ATOM 2280 N N . GLU A 1 289 ? 0.682 23.301 11.883 1.00 67.75 289 GLU A N 1
ATOM 2281 C CA . GLU A 1 289 ? 2.118 23.232 12.193 1.00 67.75 289 GLU A CA 1
ATOM 2282 C C . GLU A 1 289 ? 2.885 22.335 11.211 1.00 67.75 289 GLU A C 1
ATOM 2284 O O . GLU A 1 289 ? 4.058 22.578 10.947 1.00 67.75 289 GLU A O 1
ATOM 2289 N N . SER A 1 290 ? 2.236 21.320 10.632 1.00 52.88 290 SER A N 1
ATOM 2290 C CA . SER A 1 290 ? 2.842 20.459 9.608 1.00 52.88 290 SER A CA 1
ATOM 2291 C C . SER A 1 290 ? 2.874 21.064 8.195 1.00 52.88 290 SER A C 1
ATOM 2293 O O . SER A 1 290 ? 3.521 20.502 7.304 1.00 52.88 290 SER A O 1
ATOM 2295 N N . LEU A 1 291 ? 2.155 22.172 7.977 1.00 46.78 291 LEU A N 1
ATOM 2296 C CA . LEU A 1 291 ? 2.073 22.896 6.704 1.00 46.78 291 LEU A CA 1
ATOM 2297 C C . LEU A 1 291 ? 3.040 24.094 6.623 1.00 46.78 291 LEU A C 1
ATOM 2299 O O . LEU A 1 291 ? 3.279 24.583 5.516 1.00 46.78 291 LEU A O 1
ATOM 2303 N N . LEU A 1 292 ? 3.587 24.550 7.756 1.00 57.12 292 LEU A N 1
ATOM 2304 C CA . LEU A 1 292 ? 4.565 25.647 7.870 1.00 57.12 292 LEU A CA 1
ATOM 2305 C C . LEU A 1 292 ? 6.013 25.134 7.926 1.00 57.12 292 LEU A C 1
ATOM 2307 O O . LEU A 1 292 ? 6.887 25.833 7.359 1.00 57.12 292 LEU A O 1
#

Foldseek 3Di:
DDLVVVLVVVVVVCVVPVLPCLLVNLVSCVLVLVLVVSLVSLVVNQVVVCVVQVAGRQSSLLSNLLSLLLVVVCDVVVDDDDDDDPDDDDDDDDDDDDPADPLQVLLSVLLSQLSVCVSVVVVVSNVVSLVVLDVQLPDQPDPPPPDPPPPPVPPQPVRCSNLSSLQSQLSSCVSNVVNVSNLSSLVSSLVNLVVDPPPDPSSCSSVVVCVSVVVPPPDDCPPPPPPDDPDDDPQDPVNVVLVVLLVVLVPDDLVRLQVVCVVVVHDPPDDSVVSSVVVSVVVVVVVVVVVD

pLDDT: mean 78.45, std 17.89, range [33.88, 98.44]

Sequence (292 aa):
MDIVEANEAFGIVYALKPEVYLWQFGMVLYYRGEYERGMEILEGNAKIYEERFGERGSEERIWMDACRLKLKLRQNTGQSVTESVESERVSESRDSESDLPNEFRKVVQLTRELFTASVEENLTTEILTRAKLRQLAGAAPTTDTTTATATATLVRDPMGYKLSSWYFLGLHHDALGQLEQSKECMRNAQAIAATKGDEDIFHSFPALHMTVRGWMDTGNEVPVAPTQPKQEEEDTEEDIMMQSIMDSVMGLGLEDVAGEMIRKGLKNDKDESTMKLDLIAVLIDELIESLL

Radius of gyration: 21.27 Å; chains: 1; bounding box: 47×52×58 Å

Organism: NCBI:txid420281